Protein AF-A0A553GPF1-F1 (afdb_monomer)

Solvent-accessible surface area (backbone atoms only — not comparable to full-atom values): 16120 Å² total; per-residue (Å²): 136,83,88,91,75,89,92,89,85,86,8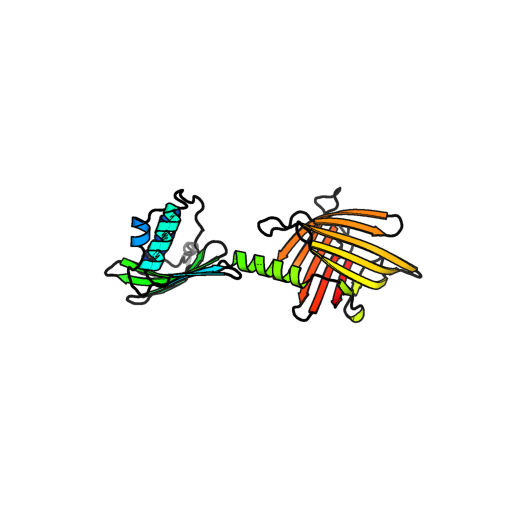2,77,75,74,80,80,68,82,75,69,51,74,64,55,48,52,47,51,49,40,56,54,47,32,54,50,22,56,33,57,52,36,62,73,63,25,56,66,32,40,49,92,37,79,76,22,39,41,36,43,41,46,71,100,48,73,49,78,29,60,22,33,69,58,41,52,50,51,52,52,51,48,33,68,77,51,64,70,58,54,87,80,77,72,56,71,44,80,73,46,80,48,76,58,97,53,38,32,44,37,39,29,33,42,58,76,24,40,37,38,38,33,35,37,53,59,90,93,43,66,19,38,39,30,40,38,37,39,40,45,57,50,41,55,50,51,51,53,52,49,51,56,62,66,55,47,45,67,28,40,50,39,62,92,72,34,50,67,48,46,100,81,34,79,42,69,76,44,41,38,41,32,33,41,83,51,99,54,38,36,32,42,39,37,40,40,34,32,33,40,90,97,45,77,50,57,40,40,38,38,38,38,43,34,42,48,101,84,69,45,55,40,68,23,45,34,46,36,38,38,95,93,50,77,50,69,39,46,26,45,44,47,79,54,97,80,22,45,35,37,39,31,23,41,81,93,41,73,90,44,64,43,33,40,38,38,39,40,67,42,96,88,61,37,39,36,40,37,35,39,38,50,46,64,99,89,52,76,67,30,42,38,35,43,28,26,33,111

Mean predicted aligned error: 8.75 Å

Nearest PDB structures (foldseek):
  8acs-assembly1_C  TM=6.013E-01  e=2.873E-02  Janthinobacterium svalbardensis
  8acs-assembly2_D  TM=6.370E-01  e=5.291E-02  Janthinobacterium svalbardensis
  8acs-assembly2_B  TM=6.182E-01  e=5.568E-02  Janthinobacterium svalbardensis
  1lke-assembly1_A  TM=5.176E-01  e=4.542E-02  Pieris brassicae
  2h1t-assembly1_B  TM=3.824E-01  e=6.408E-01  Pseudomonas aeruginosa

Radius of gyration: 28.52 Å; Cα contacts (8 Å, |Δi|>4): 593; chains: 1; bounding box: 73×74×71 Å

Secondary structure (DSSP, 8-state):
------------------PPPHHHHHHHHHHHHHHHHHHTT-HHHHHHTB---S--EEEEEETTEEEEE-SHHHHHHHHHHHHHHS-SPP--PPPEEEEEEEE-SSEEEEEEEETTEEEEEEEEEETTEEEEEEEEEE-HHHHHHHHHHHHHHHH-EEEEE-GGG-EEEBTTBSEEEEEEEEEEEETTEEEEEEEEEEEETTEEEEEEEEEEEEB-TTSPBPPEEEEEEETTEEEEEEEEEEEETTEEEEEEEETTEEEEEEEEEEEEEETTTEEEEEEEEPPSTTSPPEEEEEEEE-

Structure (mmCIF, N/CA/C/O backbone):
data_AF-A0A553GPF1-F1
#
_entry.id   AF-A0A553GPF1-F1
#
loop_
_atom_site.group_PDB
_atom_site.id
_atom_site.type_symbol
_atom_site.label_atom_id
_atom_site.label_alt_id
_atom_site.label_comp_id
_atom_site.label_asym_id
_atom_site.label_entity_id
_atom_site.label_seq_id
_atom_site.pdbx_PDB_ins_code
_atom_site.Cartn_x
_atom_site.Cartn_y
_atom_site.Cartn_z
_atom_site.occupancy
_atom_site.B_iso_or_equiv
_atom_site.auth_seq_id
_atom_site.auth_comp_id
_atom_site.auth_asym_id
_atom_site.auth_atom_id
_atom_site.pdbx_PDB_model_num
ATOM 1 N N . MET A 1 1 ? -45.607 -53.988 -10.646 1.00 39.41 1 MET A N 1
ATOM 2 C CA . MET A 1 1 ? -44.835 -52.812 -11.111 1.00 39.41 1 MET A CA 1
ATOM 3 C C . MET A 1 1 ? -44.941 -51.764 -10.006 1.00 39.41 1 MET A C 1
ATOM 5 O O . MET A 1 1 ? -45.982 -51.146 -9.895 1.00 39.41 1 MET A O 1
ATOM 9 N N . LYS A 1 2 ? -44.171 -51.818 -8.913 1.00 43.75 2 LYS A N 1
ATOM 10 C CA . LYS A 1 2 ? -42.777 -51.374 -8.706 1.00 43.75 2 LYS A CA 1
ATOM 11 C C . LYS A 1 2 ? -42.429 -50.025 -9.355 1.00 43.75 2 LYS A C 1
ATOM 13 O O . LYS A 1 2 ? -42.453 -49.918 -10.575 1.00 43.75 2 LYS A O 1
ATOM 18 N N . THR A 1 3 ? -42.015 -49.107 -8.470 1.00 46.12 3 THR A N 1
ATOM 19 C CA . THR A 1 3 ? -41.224 -47.875 -8.661 1.00 46.12 3 THR A CA 1
ATOM 20 C C . THR A 1 3 ? -41.882 -46.714 -9.407 1.00 46.12 3 THR A C 1
ATOM 22 O O . THR A 1 3 ? -41.983 -46.762 -10.620 1.00 46.12 3 THR A O 1
ATOM 25 N N . ILE A 1 4 ? -42.224 -45.643 -8.674 1.00 54.44 4 ILE A N 1
ATOM 26 C CA . ILE A 1 4 ? -41.625 -44.300 -8.821 1.00 54.44 4 ILE A CA 1
ATOM 27 C C . ILE A 1 4 ? -41.757 -43.605 -7.456 1.00 54.44 4 ILE A C 1
ATOM 29 O O . ILE A 1 4 ? -42.837 -43.239 -7.002 1.00 54.44 4 ILE A O 1
ATOM 33 N N . THR A 1 5 ? -40.614 -43.499 -6.792 1.00 53.53 5 THR A N 1
ATOM 34 C CA . THR A 1 5 ? -40.383 -42.896 -5.484 1.00 53.53 5 THR A CA 1
ATOM 35 C C . THR A 1 5 ? -39.335 -41.809 -5.713 1.00 53.53 5 THR A C 1
ATOM 37 O O . THR A 1 5 ? -38.284 -42.115 -6.262 1.00 53.53 5 THR A O 1
ATOM 40 N N . ILE A 1 6 ? -39.634 -40.582 -5.267 1.00 60.25 6 ILE A N 1
ATOM 41 C CA . ILE A 1 6 ? -38.690 -39.543 -4.804 1.00 60.25 6 ILE A CA 1
ATOM 42 C C . ILE A 1 6 ? -37.616 -39.078 -5.805 1.00 60.25 6 ILE A C 1
ATOM 44 O O . ILE A 1 6 ? -36.572 -39.705 -5.886 1.00 60.25 6 ILE A O 1
ATOM 48 N N . VAL A 1 7 ? -37.793 -37.888 -6.407 1.00 50.78 7 VAL A N 1
ATOM 49 C CA . VAL A 1 7 ? -36.698 -36.924 -6.693 1.00 50.78 7 VAL A CA 1
ATOM 50 C C . VAL A 1 7 ? -37.271 -35.491 -6.781 1.00 50.78 7 VAL A C 1
ATOM 52 O O . VAL A 1 7 ? -37.482 -34.963 -7.866 1.00 50.78 7 VAL A O 1
ATOM 55 N N . LEU A 1 8 ? -37.558 -34.838 -5.649 1.00 46.91 8 LEU A N 1
ATOM 56 C CA . LEU A 1 8 ? -37.769 -33.375 -5.607 1.00 46.91 8 LEU A CA 1
ATOM 57 C C . LEU A 1 8 ? -37.392 -32.806 -4.227 1.00 46.91 8 LEU A C 1
ATOM 59 O O . LEU A 1 8 ? -38.202 -32.190 -3.545 1.00 46.91 8 LEU A O 1
ATOM 63 N N . LEU A 1 9 ? -36.166 -33.093 -3.774 1.00 46.94 9 LEU A N 1
ATOM 64 C CA . LEU A 1 9 ? -35.663 -32.663 -2.460 1.00 46.94 9 LEU A CA 1
ATOM 65 C C . LEU A 1 9 ? -34.156 -32.316 -2.475 1.00 46.94 9 LEU A C 1
ATOM 67 O O . LEU A 1 9 ? -33.452 -32.573 -1.507 1.00 46.94 9 LEU A O 1
ATOM 71 N N . MET A 1 10 ? -33.637 -31.760 -3.581 1.00 52.22 10 MET A N 1
ATOM 72 C CA . MET A 1 10 ? -32.202 -31.431 -3.738 1.00 52.22 10 MET A CA 1
ATOM 73 C C . MET A 1 10 ? -31.919 -30.043 -4.349 1.00 52.22 10 MET A C 1
ATOM 75 O O . MET A 1 10 ? -30.965 -29.896 -5.102 1.00 52.22 10 MET A O 1
ATOM 79 N N . LEU A 1 11 ? -32.713 -29.006 -4.057 1.00 52.28 11 LEU A N 1
ATOM 80 C CA . LEU A 1 11 ? -32.375 -27.630 -4.481 1.00 52.28 11 LEU A CA 1
ATOM 81 C C . LEU A 1 11 ? -32.662 -26.567 -3.411 1.00 52.28 11 LEU A C 1
ATOM 83 O O . LEU A 1 11 ? -32.980 -25.425 -3.720 1.00 52.28 11 LEU A O 1
ATOM 87 N N . ILE A 1 12 ? -32.506 -26.924 -2.138 1.00 53.66 12 ILE A N 1
ATOM 88 C CA . ILE A 1 12 ? -32.277 -25.925 -1.094 1.00 53.66 12 ILE A CA 1
ATOM 89 C C . ILE A 1 12 ? -30.877 -26.210 -0.578 1.00 53.66 12 ILE A C 1
ATOM 91 O O . ILE A 1 12 ? -30.707 -26.918 0.406 1.00 53.66 12 ILE A O 1
ATOM 95 N N . SER A 1 13 ? -29.862 -25.725 -1.291 1.00 54.44 13 SER A N 1
ATOM 96 C CA . SER A 1 13 ? -28.564 -25.512 -0.659 1.00 54.44 13 SER A CA 1
ATOM 97 C C . SER A 1 13 ? -28.807 -24.448 0.408 1.00 54.44 13 SER A C 1
ATOM 99 O O . SER A 1 13 ? -29.074 -23.304 0.027 1.00 54.44 13 SER A O 1
ATOM 101 N N . PRO A 1 14 ? -28.765 -24.752 1.720 1.00 53.34 14 PRO A N 1
ATOM 102 C CA . PRO A 1 14 ? -28.616 -23.677 2.672 1.00 53.34 14 PRO A CA 1
ATOM 103 C C . PRO A 1 14 ? -27.256 -23.074 2.339 1.00 53.34 14 PRO A C 1
ATOM 105 O O . PRO A 1 14 ? -26.216 -23.698 2.546 1.00 53.34 14 PRO A O 1
ATOM 108 N N . ALA A 1 15 ? -27.244 -21.876 1.761 1.00 52.03 15 ALA A N 1
ATOM 109 C CA . ALA A 1 15 ? -26.105 -21.008 1.952 1.00 52.03 15 ALA A CA 1
ATOM 110 C C . ALA A 1 15 ? -26.010 -20.858 3.471 1.00 52.03 15 ALA A C 1
ATOM 112 O O . ALA A 1 15 ? -26.807 -20.142 4.076 1.00 52.03 15 ALA A O 1
ATOM 113 N N . ILE A 1 16 ? -25.130 -21.644 4.095 1.00 50.12 16 ILE A N 1
ATOM 114 C CA . ILE A 1 16 ? -24.805 -21.558 5.513 1.00 50.12 16 ILE A CA 1
ATOM 115 C C . ILE A 1 16 ? -24.073 -20.223 5.665 1.00 50.12 16 ILE A C 1
ATOM 117 O O . ILE A 1 16 ? -22.851 -20.160 5.749 1.00 50.12 16 ILE A O 1
ATOM 121 N N . MET A 1 17 ? -24.821 -19.123 5.613 1.00 55.16 17 MET A N 1
ATOM 122 C CA . MET A 1 17 ? -24.380 -17.876 6.199 1.00 55.16 17 MET A CA 1
ATOM 123 C C . MET A 1 17 ? -24.335 -18.168 7.689 1.00 55.16 17 MET A C 1
ATOM 125 O O . MET A 1 17 ? -25.376 -18.379 8.308 1.00 55.16 17 MET A O 1
ATOM 129 N N . ALA A 1 18 ? -23.124 -18.295 8.231 1.00 64.81 18 ALA A N 1
ATOM 130 C CA . ALA A 1 18 ? -22.914 -18.461 9.657 1.00 64.81 18 ALA A CA 1
ATOM 131 C C . ALA A 1 18 ? -23.681 -17.346 10.380 1.00 64.81 18 ALA A C 1
ATOM 133 O O . ALA A 1 18 ? -23.333 -16.169 10.283 1.00 64.81 18 ALA A O 1
ATOM 134 N N . GLN A 1 19 ? -24.787 -17.710 11.025 1.00 80.38 19 GLN A N 1
ATOM 135 C CA . GLN A 1 19 ? -25.607 -16.757 11.748 1.00 80.38 19 GLN A CA 1
ATOM 136 C C . GLN A 1 19 ? -24.850 -16.380 13.018 1.00 80.38 19 GLN A C 1
ATOM 138 O O . GLN A 1 19 ? -24.493 -17.257 13.805 1.00 80.38 19 GLN A O 1
ATOM 143 N N . LEU A 1 20 ? -24.582 -15.085 13.195 1.00 89.06 20 LEU A N 1
ATOM 144 C CA . LEU A 1 20 ? -23.921 -14.583 14.396 1.00 89.06 20 LEU A CA 1
ATOM 145 C C . LEU A 1 20 ? -24.720 -14.991 15.637 1.00 89.06 20 LEU A C 1
ATOM 147 O O . LEU A 1 20 ? -25.952 -14.897 15.666 1.00 89.06 20 LEU A O 1
ATOM 151 N N . SER A 1 21 ? -24.012 -15.398 16.684 1.00 94.25 21 SER A N 1
ATOM 152 C CA . SER A 1 21 ? -24.597 -15.535 18.013 1.00 94.25 21 SER A CA 1
ATOM 153 C C . SER A 1 21 ? -25.119 -14.185 18.517 1.00 94.25 21 SER A C 1
ATOM 155 O O . SER A 1 21 ? -24.757 -13.114 18.022 1.00 94.25 21 SER A O 1
ATOM 157 N N . LYS A 1 22 ? -25.965 -14.217 19.552 1.00 95.62 22 LYS A N 1
ATOM 158 C CA . LYS A 1 22 ? -26.520 -12.997 20.155 1.00 95.62 22 LYS A CA 1
ATOM 159 C C . LYS A 1 22 ? -25.428 -12.023 20.616 1.00 95.62 22 LYS A C 1
ATOM 161 O O . LYS A 1 22 ? -25.566 -10.822 20.399 1.00 95.62 22 LYS A O 1
ATOM 166 N N . ASP A 1 23 ? -24.368 -12.532 21.246 1.00 97.06 23 ASP A N 1
ATOM 167 C CA . ASP A 1 23 ? -23.264 -11.687 21.705 1.00 97.06 23 ASP A CA 1
ATOM 168 C C . ASP A 1 23 ? -22.446 -11.152 20.520 1.00 97.06 23 ASP A C 1
ATOM 170 O O . ASP A 1 23 ? -22.143 -9.966 20.502 1.00 97.06 23 ASP A O 1
ATOM 174 N N . GLU A 1 24 ? -22.160 -11.955 19.490 1.00 97.81 24 GLU A N 1
ATOM 175 C CA . GLU A 1 24 ? -21.456 -11.469 18.289 1.00 97.81 24 GLU A CA 1
ATOM 176 C C . GLU A 1 24 ? -22.241 -10.376 17.552 1.00 97.81 24 GLU A C 1
ATOM 178 O O . GLU A 1 24 ? -21.661 -9.369 17.144 1.00 97.81 24 GLU A O 1
ATOM 183 N N . ALA A 1 25 ? -23.563 -10.529 17.424 1.00 97.31 25 ALA A N 1
ATOM 184 C CA . ALA A 1 25 ? -24.428 -9.516 16.826 1.00 97.31 25 ALA A CA 1
ATOM 185 C C . ALA A 1 25 ? -24.438 -8.216 17.650 1.00 97.31 25 ALA A C 1
ATOM 187 O O . ALA A 1 25 ? -24.291 -7.132 17.082 1.00 97.31 25 ALA A O 1
ATOM 188 N N . ALA A 1 26 ? -24.543 -8.317 18.980 1.00 97.94 26 ALA A N 1
ATOM 189 C CA . ALA A 1 26 ? -24.490 -7.162 19.876 1.00 97.94 26 ALA A CA 1
ATOM 190 C C . ALA A 1 26 ? -23.121 -6.463 19.828 1.00 97.94 26 ALA A C 1
ATOM 192 O O . ALA A 1 26 ? -23.051 -5.240 19.734 1.00 97.94 26 ALA A O 1
ATOM 193 N N . ILE A 1 27 ? -22.027 -7.227 19.825 1.00 98.56 27 ILE A N 1
ATOM 194 C CA . ILE A 1 27 ? -20.669 -6.687 19.713 1.00 98.56 27 ILE A CA 1
ATOM 195 C C . ILE A 1 27 ? -20.480 -5.983 18.367 1.00 98.56 27 ILE A C 1
ATOM 197 O O . ILE A 1 27 ? -19.999 -4.849 18.341 1.00 98.56 27 ILE A O 1
ATOM 201 N N . LYS A 1 28 ? -20.887 -6.611 17.253 1.00 98.19 28 LYS A N 1
ATOM 202 C CA . LYS A 1 28 ? -20.840 -5.981 15.926 1.00 98.19 28 LYS A CA 1
ATOM 203 C C . LYS A 1 28 ? -21.604 -4.662 15.940 1.00 98.19 28 LYS A C 1
ATOM 205 O O . LYS A 1 28 ? -21.072 -3.658 15.485 1.00 98.19 28 LYS A O 1
ATOM 210 N N . GLN A 1 29 ? -22.811 -4.646 16.504 1.00 97.94 29 GLN A N 1
ATOM 211 C CA . GLN A 1 29 ? -23.618 -3.434 16.598 1.00 97.94 29 GLN A CA 1
ATOM 212 C C . GLN A 1 29 ? -22.905 -2.317 17.371 1.00 97.94 29 GLN A C 1
ATOM 214 O O . GLN A 1 29 ? -22.928 -1.178 16.910 1.00 97.94 29 GLN A O 1
ATOM 219 N N . VAL A 1 30 ? -22.249 -2.616 18.499 1.00 98.62 30 VAL A N 1
ATOM 220 C CA . VAL A 1 30 ? -21.499 -1.603 19.267 1.00 98.62 30 VAL A CA 1
ATOM 221 C C . VAL A 1 30 ? -20.342 -1.034 18.446 1.00 98.62 30 VAL A C 1
ATOM 223 O O . VAL A 1 30 ? -20.164 0.179 18.428 1.00 98.62 30 VAL A O 1
ATOM 226 N N . ILE A 1 31 ? -19.602 -1.879 17.721 1.00 98.50 31 ILE A N 1
ATOM 227 C CA . ILE A 1 31 ? -18.494 -1.446 16.851 1.00 98.50 31 ILE A CA 1
ATOM 228 C C . ILE A 1 31 ? -18.997 -0.534 15.723 1.00 98.50 31 ILE A C 1
ATOM 230 O O . ILE A 1 31 ? -18.397 0.502 15.453 1.00 98.50 31 ILE A O 1
ATOM 234 N N . GLU A 1 32 ? -20.101 -0.898 15.070 1.00 97.69 32 GLU A N 1
ATOM 235 C CA . GLU A 1 32 ? -20.687 -0.078 13.999 1.00 97.69 32 GLU A CA 1
ATOM 236 C C . GLU A 1 32 ? -21.239 1.245 14.538 1.00 97.69 32 GLU A C 1
ATOM 238 O O . GLU A 1 32 ? -21.031 2.298 13.936 1.00 97.69 32 GLU A O 1
ATOM 243 N N . SER A 1 33 ? -21.900 1.197 15.698 1.00 98.06 33 SER A N 1
ATOM 244 C CA . SER A 1 33 ? -22.462 2.379 16.352 1.00 98.06 33 SER A CA 1
ATOM 245 C C . SER A 1 33 ? -21.364 3.342 16.786 1.00 98.06 33 SER A C 1
ATOM 247 O O . SER A 1 33 ? -21.501 4.538 16.568 1.00 98.06 33 SER A O 1
ATOM 249 N N . GLU A 1 34 ? -20.257 2.835 17.335 1.00 98.19 34 GLU A N 1
ATOM 250 C CA . GLU A 1 34 ? -19.105 3.653 17.719 1.00 98.19 34 GLU A CA 1
ATOM 251 C C . GLU A 1 34 ? -18.599 4.470 16.531 1.00 98.19 34 GLU A C 1
ATOM 253 O O . GLU A 1 34 ? -18.538 5.697 16.605 1.00 98.19 34 GLU A O 1
ATOM 258 N N . THR A 1 35 ? -18.328 3.815 15.400 1.00 97.06 35 THR A N 1
ATOM 259 C CA . THR A 1 35 ? -17.865 4.526 14.206 1.00 97.06 35 THR A CA 1
ATOM 260 C C . THR A 1 35 ? -18.921 5.497 13.697 1.00 97.06 35 THR A C 1
ATOM 262 O O . THR A 1 35 ? -18.596 6.629 13.357 1.00 97.06 35 THR A O 1
ATOM 265 N N . MET A 1 36 ? -20.191 5.087 13.662 1.00 97.38 36 MET A N 1
ATOM 266 C CA . MET A 1 36 ? -21.275 5.944 13.192 1.00 97.38 36 MET A CA 1
ATOM 267 C C . MET A 1 36 ? -21.396 7.220 14.033 1.00 97.38 36 MET A C 1
ATOM 269 O O . MET A 1 36 ? -21.452 8.314 13.476 1.00 97.38 36 MET A O 1
ATOM 273 N N . TYR A 1 37 ? -21.387 7.101 15.361 1.00 98.38 37 TYR A N 1
ATOM 274 C CA . TYR A 1 37 ? -21.461 8.248 16.264 1.00 98.38 37 TYR A CA 1
ATOM 275 C C . TYR A 1 37 ? -20.221 9.139 16.162 1.00 98.38 37 TYR A C 1
ATOM 277 O O . TYR A 1 37 ? -20.350 10.363 16.205 1.00 98.38 37 TYR A O 1
ATOM 285 N N . PHE A 1 38 ? -19.039 8.554 15.932 1.00 97.69 38 PHE A N 1
ATOM 286 C CA . PHE A 1 38 ? -17.823 9.322 15.669 1.00 97.69 38 PHE A CA 1
ATOM 287 C C . PHE A 1 38 ? -17.921 10.159 14.385 1.00 97.69 38 PHE A C 1
ATOM 289 O O . PHE A 1 38 ? -17.581 11.346 14.382 1.00 97.69 38 PHE A O 1
ATOM 296 N N . MET A 1 39 ? -18.422 9.565 13.298 1.00 96.81 39 MET A N 1
ATOM 297 C CA . MET A 1 39 ? -18.622 10.260 12.019 1.00 96.81 39 MET A CA 1
ATOM 298 C C . MET A 1 39 ? -19.703 11.344 12.119 1.00 96.81 39 MET A C 1
ATOM 300 O O . MET A 1 39 ? -19.582 12.392 11.491 1.00 96.81 39 MET A O 1
ATOM 304 N N . GLN A 1 40 ? -20.722 11.132 12.954 1.00 97.88 40 GLN A N 1
ATOM 305 C CA . GLN A 1 40 ? -21.795 12.099 13.217 1.00 97.88 40 GLN A CA 1
ATOM 306 C C . GLN A 1 40 ? -21.404 13.223 14.183 1.00 97.88 40 GLN A C 1
ATOM 308 O O . GLN A 1 40 ? -22.206 14.130 14.391 1.00 97.88 40 GLN A O 1
ATOM 313 N N . ARG A 1 41 ? -20.202 13.175 14.774 1.00 98.00 41 ARG A N 1
ATOM 314 C CA . ARG A 1 41 ? -19.754 14.109 15.824 1.00 98.00 41 ARG A CA 1
ATOM 315 C C . ARG A 1 41 ? -20.659 14.104 17.066 1.00 98.00 41 ARG A C 1
ATOM 317 O O . ARG A 1 41 ? -20.738 15.090 17.794 1.00 98.00 41 ARG A O 1
ATOM 324 N N . ASP A 1 42 ? -21.327 12.980 17.334 1.00 98.31 42 ASP A N 1
ATOM 325 C CA . ASP A 1 42 ? -22.231 12.810 18.476 1.00 98.31 42 ASP A CA 1
ATOM 326 C C . ASP A 1 42 ? -21.447 12.257 19.671 1.00 98.31 42 ASP A C 1
ATOM 328 O O . ASP A 1 42 ? -21.352 11.043 19.870 1.00 98.31 42 ASP A O 1
ATOM 332 N N . PHE A 1 43 ? -20.828 13.158 20.443 1.00 98.56 43 PHE A N 1
ATOM 333 C CA . PHE A 1 43 ? -19.985 12.769 21.577 1.00 98.56 43 PHE A CA 1
ATOM 334 C C . PHE A 1 43 ? -20.759 11.957 22.617 1.00 98.56 43 PHE A C 1
ATOM 336 O O . PHE A 1 43 ? -20.210 10.995 23.147 1.00 98.56 43 PHE A O 1
ATOM 343 N N . ASP A 1 44 ? -22.022 12.296 22.880 1.00 98.56 44 ASP A N 1
ATOM 344 C CA . ASP A 1 44 ? -22.831 11.644 23.912 1.00 98.56 44 ASP A CA 1
ATOM 345 C C . ASP A 1 44 ? -23.175 10.201 23.552 1.00 98.56 44 ASP A C 1
ATOM 347 O O . ASP A 1 44 ? -23.047 9.297 24.386 1.00 98.56 44 ASP A O 1
ATOM 351 N N . LYS A 1 45 ? -23.534 9.945 22.292 1.00 98.50 45 LYS A N 1
ATOM 352 C CA . LYS A 1 45 ? -23.731 8.568 21.834 1.00 98.50 45 LYS A CA 1
ATOM 353 C C . LYS A 1 45 ? -22.411 7.830 21.659 1.00 98.50 45 LYS A C 1
ATOM 355 O O . LYS A 1 45 ? -22.333 6.663 22.043 1.00 98.50 45 LYS A O 1
ATOM 360 N N . TRP A 1 46 ? -21.371 8.488 21.150 1.00 98.69 46 TRP A N 1
ATOM 361 C CA . TRP A 1 46 ? -20.050 7.882 20.989 1.00 98.69 46 TRP A CA 1
ATOM 362 C C . TRP A 1 46 ? -19.482 7.431 22.336 1.00 98.69 46 TRP A C 1
ATOM 364 O O . TRP A 1 46 ? -19.125 6.268 22.489 1.00 98.69 46 TRP A O 1
ATOM 374 N N . GLN A 1 47 ? -19.496 8.282 23.366 1.00 98.50 47 GLN A N 1
ATOM 375 C CA . GLN A 1 47 ? -18.972 7.901 24.679 1.00 98.50 47 GLN A CA 1
ATOM 376 C C . GLN A 1 47 ? -19.725 6.722 25.301 1.00 98.50 47 GLN A C 1
ATOM 378 O O . GLN A 1 47 ? -19.148 5.971 26.084 1.00 98.50 47 GLN A O 1
ATOM 383 N N . SER A 1 48 ? -20.996 6.523 24.936 1.00 98.38 48 SER A N 1
ATOM 384 C CA . SER A 1 48 ? -21.800 5.407 25.432 1.00 98.38 48 SER A CA 1
ATOM 385 C C . SER A 1 48 ? -21.341 4.042 24.904 1.00 98.38 48 SER A C 1
ATOM 387 O O . SER A 1 48 ? -21.673 3.026 25.512 1.00 98.38 48 SER A O 1
ATOM 389 N N . THR A 1 49 ? -20.568 3.975 23.814 1.00 98.75 49 THR A N 1
ATOM 390 C CA . THR A 1 49 ? -20.033 2.704 23.286 1.00 98.75 49 THR A CA 1
ATOM 391 C C . THR A 1 49 ? -18.734 2.276 23.966 1.00 98.75 49 THR A C 1
ATOM 393 O O . THR A 1 49 ? -18.268 1.153 23.762 1.00 98.75 49 THR A O 1
ATOM 396 N N . TRP A 1 50 ? -18.148 3.152 24.780 1.00 98.69 50 TRP A N 1
ATOM 397 C CA . TRP A 1 50 ? -16.860 2.960 25.432 1.00 98.69 50 TRP A CA 1
ATOM 398 C C . TRP A 1 50 ? -17.009 2.654 26.917 1.00 98.69 50 TRP A C 1
ATOM 400 O O . TRP A 1 50 ? -17.951 3.086 27.578 1.00 98.69 50 TRP A O 1
ATOM 410 N N . MET A 1 51 ? -16.056 1.891 27.444 1.00 98.12 51 MET A N 1
ATOM 411 C CA . MET A 1 51 ? -15.878 1.721 28.880 1.00 98.12 51 MET A CA 1
ATOM 412 C C . MET A 1 51 ? -15.208 2.981 29.446 1.00 98.12 51 MET A C 1
ATOM 414 O O . MET A 1 51 ? -14.230 3.471 28.886 1.00 98.12 51 MET A O 1
ATOM 418 N N . HIS A 1 52 ? -15.705 3.513 30.563 1.00 97.25 52 HIS A N 1
ATOM 419 C CA . HIS A 1 52 ? -15.138 4.713 31.199 1.00 97.25 52 HIS A CA 1
ATOM 420 C C . HIS A 1 52 ? -14.164 4.289 32.296 1.00 97.25 52 HIS A C 1
ATOM 422 O O . HIS A 1 52 ? -14.499 4.258 33.477 1.00 97.25 52 HIS A O 1
ATOM 428 N N . SER A 1 53 ? -12.973 3.864 31.878 1.00 95.12 53 SER A N 1
ATOM 429 C CA . SER A 1 53 ? -11.971 3.238 32.743 1.00 95.12 53 SER A CA 1
ATOM 430 C C . SER A 1 53 ? -10.602 3.917 32.608 1.00 95.12 53 SER A C 1
ATOM 432 O O . SER A 1 53 ? -10.268 4.402 31.523 1.00 95.12 53 SER A O 1
ATOM 434 N N . PRO A 1 54 ? -9.759 3.904 33.659 1.00 95.31 54 PRO A N 1
ATOM 435 C CA . PRO A 1 54 ? -8.373 4.360 33.554 1.00 95.31 54 PRO A CA 1
ATOM 436 C C . PRO A 1 54 ? -7.499 3.447 32.678 1.00 95.31 54 PRO A C 1
ATOM 438 O O . PRO A 1 54 ? -6.372 3.813 32.373 1.00 95.31 54 PRO A O 1
ATOM 441 N N . ILE A 1 55 ? -7.993 2.267 32.285 1.00 93.56 55 ILE A N 1
ATOM 442 C CA . ILE A 1 55 ? -7.280 1.286 31.451 1.00 93.56 55 ILE A CA 1
ATOM 443 C C . ILE A 1 55 ? -7.964 1.109 30.090 1.00 93.56 55 ILE A C 1
ATOM 445 O O . ILE A 1 55 ? -8.430 0.026 29.741 1.00 93.56 55 ILE A O 1
ATOM 449 N N . ILE A 1 56 ? -8.054 2.197 29.330 1.00 97.44 56 ILE A N 1
ATOM 450 C CA . ILE A 1 56 ? -8.497 2.175 27.929 1.00 97.44 56 ILE A CA 1
ATOM 451 C C . ILE A 1 56 ? -7.272 2.149 27.025 1.00 97.44 56 ILE A C 1
ATOM 453 O O . ILE A 1 56 ? -6.231 2.673 27.390 1.00 97.44 56 ILE A O 1
ATOM 457 N N . TYR A 1 57 ? -7.373 1.561 25.838 1.00 98.19 57 TYR A N 1
ATOM 458 C CA . TYR A 1 57 ? -6.321 1.695 24.833 1.00 98.19 57 TYR A CA 1
ATOM 459 C C . TYR A 1 57 ? -6.923 2.017 23.474 1.00 98.19 57 TYR A C 1
ATOM 461 O O . TYR A 1 57 ? -7.597 1.188 22.872 1.00 98.19 57 TYR A O 1
ATOM 469 N N . TRP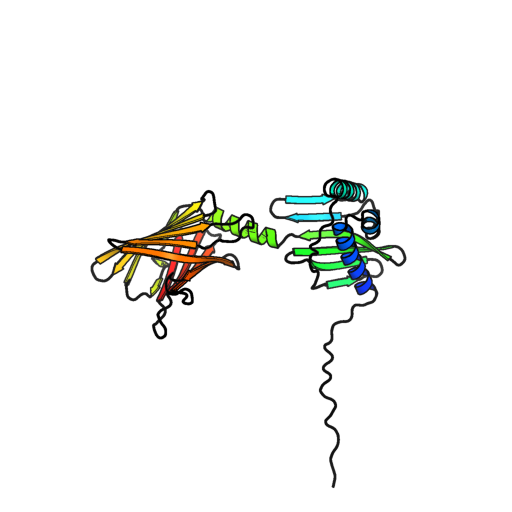 A 1 58 ? -6.673 3.213 22.966 1.00 98.44 58 TRP A N 1
ATOM 470 C CA . TRP A 1 58 ? -7.004 3.589 21.599 1.00 98.44 58 TRP A CA 1
ATOM 471 C C . TRP A 1 58 ? -5.713 3.876 20.855 1.00 98.44 58 TRP A C 1
ATOM 473 O O . TRP A 1 58 ? -4.877 4.627 21.352 1.00 98.44 58 TRP A O 1
ATOM 483 N N . ALA A 1 59 ? -5.557 3.289 19.673 1.00 97.94 59 ALA A N 1
ATOM 484 C CA . ALA A 1 59 ? -4.431 3.584 18.809 1.00 97.94 59 ALA A CA 1
ATOM 485 C C . ALA A 1 59 ? -4.810 3.569 17.330 1.00 97.94 59 ALA A C 1
ATOM 487 O O . ALA A 1 59 ? -5.546 2.696 16.855 1.00 97.94 59 ALA A O 1
ATOM 488 N N . VAL A 1 60 ? -4.225 4.501 16.586 1.00 96.75 60 VAL A N 1
ATOM 489 C CA . VAL A 1 60 ? -4.208 4.490 15.123 1.00 96.75 60 VAL A CA 1
ATOM 490 C C . VAL A 1 60 ? -2.757 4.454 14.678 1.00 96.75 60 VAL A C 1
ATOM 492 O O . VAL A 1 60 ? -1.945 5.288 15.081 1.00 96.75 60 VAL A O 1
ATOM 495 N N . VAL A 1 61 ? -2.435 3.465 13.853 1.00 95.00 61 VAL A N 1
ATOM 496 C CA . VAL A 1 61 ? -1.084 3.222 13.353 1.00 95.00 61 VAL A CA 1
ATOM 497 C C . VAL A 1 61 ? -1.055 3.521 11.861 1.00 95.00 61 VAL A C 1
ATOM 499 O O . VAL A 1 61 ? -1.770 2.879 11.083 1.00 95.00 61 VAL A O 1
ATOM 502 N N . ILE A 1 62 ? -0.207 4.472 11.475 1.00 91.19 62 ILE A N 1
ATOM 503 C CA . ILE A 1 62 ? 0.046 4.878 10.088 1.00 91.19 62 ILE A CA 1
ATOM 504 C C . ILE A 1 62 ? 1.558 4.805 9.802 1.00 91.19 62 ILE A C 1
ATOM 506 O O . ILE A 1 62 ? 2.353 4.566 10.716 1.00 91.19 62 ILE A O 1
ATOM 510 N N . PRO A 1 63 ? 2.019 4.956 8.551 1.00 82.69 63 PRO A N 1
ATOM 511 C CA . PRO A 1 63 ? 3.449 4.934 8.270 1.00 82.69 63 PRO A CA 1
ATOM 512 C C . PRO A 1 63 ? 4.185 6.062 8.999 1.00 82.69 63 PRO A C 1
ATOM 514 O O . PRO A 1 63 ? 3.818 7.228 8.890 1.00 82.69 63 PRO A O 1
ATOM 517 N N . ASN A 1 64 ? 5.259 5.714 9.713 1.00 77.75 64 ASN A N 1
ATOM 518 C CA . ASN A 1 64 ? 6.136 6.639 10.448 1.00 77.75 64 ASN A CA 1
ATOM 519 C C . ASN A 1 64 ? 5.474 7.441 11.587 1.00 77.75 64 ASN A C 1
ATOM 521 O O . ASN A 1 64 ? 6.136 8.298 12.171 1.00 77.75 64 ASN A O 1
ATOM 525 N N . GLN A 1 65 ? 4.207 7.185 11.923 1.00 85.75 65 GLN A N 1
ATOM 526 C CA . GLN A 1 65 ? 3.506 7.862 13.016 1.00 85.75 65 GLN A CA 1
ATOM 527 C C . GLN A 1 65 ? 2.540 6.902 13.718 1.00 85.75 65 GLN A C 1
ATOM 529 O O . GLN A 1 65 ? 1.999 5.971 13.122 1.00 85.75 65 GLN A O 1
ATOM 534 N N . TYR A 1 66 ? 2.294 7.152 14.996 1.00 91.94 66 TYR A N 1
ATOM 535 C CA . TYR A 1 66 ? 1.220 6.509 15.737 1.00 91.94 66 TYR A CA 1
ATOM 536 C C . TYR A 1 66 ? 0.575 7.542 16.654 1.00 91.94 66 TYR A C 1
ATOM 538 O O . TYR A 1 66 ? 1.245 8.443 17.158 1.00 91.94 66 TYR A O 1
ATOM 546 N N . MET A 1 67 ? -0.734 7.423 16.830 1.00 94.94 67 MET A N 1
ATOM 547 C CA . MET A 1 67 ? -1.493 8.193 17.809 1.00 94.94 67 MET A CA 1
ATOM 548 C C . MET A 1 67 ? -2.016 7.210 18.839 1.00 94.94 67 MET A C 1
ATOM 550 O O . MET A 1 67 ? -2.574 6.182 18.451 1.00 94.94 67 MET A O 1
ATOM 554 N N . GLU A 1 68 ? -1.838 7.508 20.123 1.00 97.56 68 GLU A N 1
ATOM 555 C CA . GLU A 1 68 ? -2.302 6.643 21.202 1.00 97.56 68 GLU A CA 1
ATOM 556 C C . GLU A 1 68 ? -2.915 7.423 22.365 1.00 97.56 68 GLU A C 1
ATOM 558 O O . GLU A 1 68 ? -2.480 8.523 22.702 1.00 97.56 68 GLU A O 1
ATOM 563 N N . HIS A 1 69 ? -3.917 6.809 22.992 1.00 98.12 69 HIS A N 1
ATOM 564 C CA . HIS A 1 69 ? -4.529 7.268 24.233 1.00 98.12 69 HIS A CA 1
ATOM 565 C C . HIS A 1 69 ? -4.774 6.064 25.140 1.00 98.12 69 HIS A C 1
ATOM 567 O O . HIS A 1 69 ? -5.422 5.095 24.740 1.00 98.12 69 HIS A O 1
ATOM 573 N N . THR A 1 70 ? -4.256 6.128 26.366 1.00 97.56 70 THR A N 1
ATOM 574 C CA . THR A 1 70 ? -4.208 4.992 27.302 1.00 97.56 70 THR A CA 1
ATOM 575 C C . THR A 1 70 ? -5.160 5.129 28.499 1.00 97.56 70 THR A C 1
ATOM 577 O O . THR A 1 70 ? -5.104 4.338 29.437 1.00 97.56 70 THR A O 1
ATOM 580 N N . SER A 1 71 ? -6.050 6.126 28.483 1.00 98.12 71 SER A N 1
ATOM 581 C CA . SER A 1 71 ? -7.096 6.311 29.495 1.00 98.12 71 SER A CA 1
ATOM 582 C C . SER A 1 71 ? -8.354 6.930 28.886 1.00 98.12 71 SER A C 1
ATOM 584 O O . SER A 1 71 ? -8.293 7.577 27.833 1.00 98.12 71 SER A O 1
ATOM 586 N N . TRP A 1 72 ? -9.497 6.752 29.556 1.00 98.31 72 TRP A N 1
ATOM 587 C CA . TRP A 1 72 ? -10.754 7.383 29.152 1.00 98.31 72 TRP A CA 1
ATOM 588 C C . TRP A 1 72 ? -10.660 8.913 29.133 1.00 98.31 72 TRP A C 1
ATOM 590 O O . TRP A 1 72 ? -11.145 9.555 28.202 1.00 98.31 72 TRP A O 1
ATOM 600 N N . GLU A 1 73 ? -10.004 9.516 30.121 1.00 98.38 73 GLU A N 1
ATOM 601 C CA . GLU A 1 73 ? -9.843 10.969 30.226 1.00 98.38 73 GLU A CA 1
ATOM 602 C C . GLU A 1 73 ? -9.050 11.519 29.038 1.00 98.38 73 GLU A C 1
ATOM 604 O O . GLU A 1 73 ? -9.471 12.491 28.414 1.00 98.38 73 GLU A O 1
ATOM 609 N N . SER A 1 74 ? -7.937 10.866 28.683 1.00 98.06 74 SER A N 1
ATOM 610 C CA . SER A 1 74 ? -7.101 11.269 27.546 1.00 98.06 74 SER A CA 1
ATOM 611 C C . SER A 1 74 ? -7.844 11.121 26.216 1.00 98.06 74 SER A C 1
ATOM 613 O O . SER A 1 74 ? -7.883 12.059 25.417 1.00 98.06 74 SER A O 1
ATOM 615 N N . LEU A 1 75 ? -8.485 9.967 26.002 1.00 98.50 75 LEU A N 1
ATOM 616 C CA . LEU A 1 75 ? -9.225 9.681 24.776 1.00 98.50 75 LEU A CA 1
ATOM 617 C C . LEU A 1 75 ? -10.427 10.625 24.612 1.00 98.50 75 LEU A C 1
ATOM 619 O O . LEU A 1 75 ? -10.610 11.223 23.555 1.00 98.50 75 LEU A O 1
ATOM 623 N N . SER A 1 76 ? -11.237 10.793 25.658 1.00 98.50 76 SER A N 1
ATOM 624 C CA . SER A 1 76 ? -12.426 11.649 25.608 1.00 98.50 76 SER A CA 1
ATOM 625 C C . SER A 1 76 ? -12.081 13.125 25.410 1.00 98.50 76 SER A C 1
ATOM 627 O O . SER A 1 76 ? -12.803 13.818 24.694 1.00 98.50 76 SER A O 1
ATOM 629 N N . ALA A 1 77 ? -10.979 13.611 25.993 1.00 98.50 77 ALA A N 1
ATOM 630 C CA . ALA A 1 77 ? -10.492 14.967 25.756 1.00 98.50 77 ALA A CA 1
ATOM 631 C C . ALA A 1 77 ? -10.086 15.175 24.289 1.00 98.50 77 ALA A C 1
ATOM 633 O O . ALA A 1 77 ? -10.504 16.163 23.685 1.00 98.50 77 ALA A O 1
ATOM 634 N N . MET A 1 78 ? -9.343 14.227 23.703 1.00 98.00 78 MET A N 1
ATOM 635 C CA . MET A 1 78 ? -8.972 14.278 22.286 1.00 98.00 78 MET A CA 1
ATOM 636 C C . MET A 1 78 ? -10.208 14.290 21.383 1.00 98.00 78 MET A C 1
ATOM 638 O O . MET A 1 78 ? -10.322 15.163 20.527 1.00 98.00 78 MET A O 1
ATOM 642 N N . VAL A 1 79 ? -11.169 13.388 21.606 1.00 98.31 79 VAL A N 1
ATOM 643 C CA . VAL A 1 79 ? -12.366 13.297 20.753 1.00 98.31 79 VAL A CA 1
ATOM 644 C C . VAL A 1 79 ? -13.240 14.548 20.865 1.00 98.31 79 VAL A C 1
ATOM 646 O O . VAL A 1 79 ? -13.764 15.021 19.859 1.00 98.31 79 VAL A O 1
ATOM 649 N N . LYS A 1 80 ? -13.366 15.140 22.061 1.00 98.56 80 LYS A N 1
ATOM 650 C CA . LYS A 1 80 ? -14.063 16.425 22.234 1.00 98.56 80 LYS A CA 1
ATOM 651 C C . LYS A 1 80 ? -13.397 17.548 21.446 1.00 98.56 80 LYS A C 1
ATOM 653 O O . LYS A 1 80 ? -14.098 18.325 20.802 1.00 98.56 80 LYS A O 1
ATOM 658 N N . GLU A 1 81 ? -12.070 17.646 21.507 1.00 98.44 81 GLU A N 1
ATOM 659 C CA . GLU A 1 81 ? -11.337 18.679 20.772 1.00 98.44 81 GLU A CA 1
ATOM 660 C C . GLU A 1 81 ? -11.422 18.461 19.257 1.00 98.44 81 GLU A C 1
ATOM 662 O O . GLU A 1 81 ? -11.630 19.421 18.516 1.00 98.44 81 GLU A O 1
ATOM 667 N N . GLU A 1 82 ? -11.364 17.208 18.802 1.00 97.56 82 GLU A N 1
ATOM 668 C CA . GLU A 1 82 ? -11.569 16.838 17.399 1.00 97.56 82 GLU A CA 1
ATOM 669 C C . GLU A 1 82 ? -12.969 17.238 16.917 1.00 97.56 82 GLU A C 1
ATOM 671 O O . GLU A 1 82 ? -13.103 17.885 15.882 1.00 97.56 82 GLU A O 1
ATOM 676 N N . PHE A 1 83 ? -14.026 16.937 17.678 1.00 98.19 83 PHE A N 1
ATOM 677 C CA . PHE A 1 83 ? -15.395 17.301 17.288 1.00 98.19 83 PHE A CA 1
ATOM 678 C C . PHE A 1 83 ? -15.626 18.812 17.327 1.00 98.19 83 PHE A C 1
ATOM 680 O O . PHE A 1 83 ? -16.382 19.341 16.517 1.00 98.19 83 PHE A O 1
ATOM 687 N N . LYS A 1 84 ? -14.963 19.522 18.241 1.00 98.00 84 LYS A N 1
ATOM 688 C CA . LYS A 1 84 ? -15.007 20.985 18.311 1.00 98.00 84 LYS A CA 1
ATOM 689 C C . LYS A 1 84 ? -14.277 21.634 17.133 1.00 98.00 84 LYS A C 1
ATOM 691 O O . LYS A 1 84 ? -14.778 22.611 16.582 1.00 98.00 84 LYS A O 1
ATOM 696 N N . SER A 1 85 ? -13.115 21.102 16.759 1.00 97.94 85 SER A N 1
ATOM 697 C CA . SER A 1 85 ? -12.299 21.605 15.648 1.00 97.94 85 SER A CA 1
ATOM 698 C C . SER A 1 85 ? -12.895 21.248 14.285 1.00 97.94 85 SER A C 1
ATOM 700 O O . SER A 1 85 ? -12.815 22.043 13.351 1.00 97.94 85 SER A O 1
ATOM 702 N N . ASN A 1 86 ? -13.548 20.087 14.187 1.00 97.06 86 ASN A N 1
ATOM 703 C CA . ASN A 1 86 ? -14.133 19.539 12.965 1.00 97.06 86 ASN A CA 1
ATOM 704 C C . ASN A 1 86 ? -15.622 19.179 13.173 1.00 97.06 86 ASN A C 1
ATOM 706 O O . ASN A 1 86 ? -15.982 17.997 13.146 1.00 97.06 86 ASN A O 1
ATOM 710 N N . PRO A 1 87 ? -16.513 20.178 13.354 1.00 96.69 87 PRO A N 1
ATOM 711 C CA . PRO A 1 87 ? -17.902 19.959 13.777 1.00 96.69 87 PRO A CA 1
ATOM 712 C C . PRO A 1 87 ? -18.818 19.387 12.691 1.00 96.69 87 PRO A C 1
ATOM 714 O O . PRO A 1 87 ? -19.926 18.949 12.988 1.00 96.69 87 PRO A O 1
ATOM 717 N N . GLN A 1 88 ? -18.392 19.412 11.427 1.00 97.31 88 GLN A N 1
ATOM 718 C CA . GLN A 1 88 ? -19.183 18.867 10.328 1.00 97.31 88 GLN A CA 1
ATOM 719 C C . GLN A 1 88 ? -19.138 17.338 10.351 1.00 97.31 88 GLN A C 1
ATOM 721 O O . GLN A 1 88 ? -18.075 16.739 10.537 1.00 97.31 88 GLN A O 1
ATOM 726 N N . ALA A 1 89 ? -20.298 16.715 10.144 1.00 96.06 89 ALA A N 1
ATOM 727 C CA . ALA A 1 89 ? -20.398 15.268 10.040 1.00 96.06 89 ALA A CA 1
ATOM 728 C C . ALA A 1 89 ? -19.634 14.757 8.810 1.00 96.06 89 ALA A C 1
ATOM 730 O O . ALA A 1 89 ? -19.680 15.356 7.734 1.00 96.06 89 ALA A O 1
ATOM 731 N N . ILE A 1 90 ? -18.965 13.618 8.967 1.00 94.94 90 ILE A N 1
ATOM 732 C CA . ILE A 1 90 ? -18.311 12.909 7.869 1.00 94.94 90 ILE A CA 1
ATOM 733 C C . ILE A 1 90 ? -19.371 12.056 7.163 1.00 94.94 90 ILE A C 1
ATOM 735 O O . ILE A 1 90 ? -20.046 11.241 7.792 1.00 94.94 90 ILE A O 1
ATOM 739 N N . THR A 1 91 ? -19.540 12.253 5.855 1.00 91.44 91 THR A N 1
ATOM 740 C CA . THR A 1 91 ? -20.568 11.556 5.058 1.00 91.44 91 THR A CA 1
ATOM 741 C C . THR A 1 91 ? -20.107 10.210 4.507 1.00 91.44 91 THR A C 1
ATOM 743 O O . THR A 1 91 ? -20.937 9.396 4.110 1.00 91.44 91 THR A O 1
ATOM 746 N N . GLU A 1 92 ? -18.798 9.968 4.479 1.00 89.62 92 GLU A N 1
ATOM 747 C CA . GLU A 1 92 ? -18.204 8.720 4.006 1.00 89.62 92 GLU A CA 1
ATOM 748 C C . GLU A 1 92 ? -17.975 7.763 5.178 1.00 89.62 92 GLU A C 1
ATOM 750 O O . GLU A 1 92 ? -17.163 8.016 6.068 1.00 89.62 92 GLU A O 1
ATOM 755 N N . TYR A 1 93 ? -18.704 6.647 5.175 1.00 88.25 93 TYR A N 1
ATOM 756 C CA . TYR A 1 93 ? -18.585 5.613 6.196 1.00 88.25 93 TYR A CA 1
ATOM 757 C C . TYR A 1 93 ? -17.697 4.484 5.674 1.00 88.25 93 TYR A C 1
ATOM 759 O O . TYR A 1 93 ? -17.984 3.941 4.605 1.00 88.25 93 TYR A O 1
ATOM 767 N N . PRO A 1 94 ? -16.648 4.082 6.411 1.00 88.25 94 PRO A N 1
ATOM 768 C CA . PRO A 1 94 ? -15.848 2.945 6.001 1.00 88.25 94 PRO A CA 1
ATOM 769 C C . PRO A 1 94 ? -16.682 1.667 6.113 1.00 88.25 94 PRO A C 1
ATOM 771 O O . PRO A 1 94 ? -17.232 1.358 7.177 1.00 88.25 94 PRO A O 1
ATOM 774 N N . GLU A 1 95 ? -16.757 0.909 5.020 1.00 92.69 95 GLU A N 1
ATOM 775 C CA . GLU A 1 95 ? -17.389 -0.408 5.023 1.00 92.69 95 GLU A CA 1
ATOM 776 C C . GLU A 1 95 ? -16.619 -1.356 5.945 1.00 92.69 95 GLU A C 1
ATOM 778 O O . GLU A 1 95 ? -15.395 -1.487 5.841 1.00 92.69 95 GLU A O 1
ATOM 783 N N . LYS A 1 96 ? -17.332 -2.040 6.846 1.00 95.62 96 LYS A N 1
ATOM 784 C CA . LYS A 1 96 ? -16.743 -3.057 7.720 1.00 95.62 96 LYS A CA 1
ATOM 785 C C . LYS A 1 96 ? -17.193 -4.455 7.336 1.00 95.62 96 LYS A C 1
ATOM 787 O O . LYS A 1 96 ? -18.376 -4.712 7.122 1.00 95.62 96 LYS A O 1
ATOM 792 N N . GLY A 1 97 ? -16.244 -5.383 7.308 1.00 95.44 97 GLY A N 1
ATOM 793 C CA . GLY A 1 97 ? -16.485 -6.761 6.892 1.00 95.44 97 GLY A CA 1
ATOM 794 C C . GLY A 1 97 ? -15.468 -7.743 7.460 1.00 95.44 97 GLY A C 1
ATOM 795 O O . GLY A 1 97 ? -14.566 -7.367 8.207 1.00 95.44 97 GLY A O 1
ATOM 796 N N . ASP A 1 98 ? -15.615 -9.018 7.100 1.00 96.31 98 ASP A N 1
ATOM 797 C CA . ASP A 1 98 ? -14.713 -10.107 7.505 1.00 96.31 98 ASP A CA 1
ATOM 798 C C . ASP A 1 98 ? -14.471 -10.187 9.023 1.00 96.31 98 ASP A C 1
ATOM 800 O O . ASP A 1 98 ? -13.348 -10.415 9.483 1.00 96.31 98 ASP A O 1
ATOM 804 N N . TYR A 1 99 ? -15.533 -9.990 9.807 1.00 97.69 99 TYR A N 1
ATOM 805 C CA . TYR A 1 99 ? -15.470 -10.070 11.261 1.00 97.69 99 TYR A CA 1
ATOM 806 C C . TYR A 1 99 ? -15.062 -11.469 11.732 1.00 97.69 99 TYR A C 1
ATOM 808 O O . TYR A 1 99 ? -15.604 -12.481 11.287 1.00 97.69 99 TYR A O 1
ATOM 816 N N . ARG A 1 100 ? -14.140 -11.518 12.693 1.00 98.12 100 ARG A N 1
ATOM 817 C CA . ARG A 1 100 ? -13.752 -12.731 13.420 1.00 98.12 100 ARG A CA 1
ATOM 818 C C . ARG A 1 100 ? -13.834 -12.445 14.905 1.00 98.12 100 ARG A C 1
ATOM 820 O O . ARG A 1 100 ? -13.157 -11.534 15.389 1.00 98.12 100 ARG A O 1
ATOM 827 N N . PHE A 1 101 ? -14.646 -13.226 15.601 1.00 98.31 101 PHE A N 1
ATOM 828 C CA . PHE A 1 101 ? -14.931 -13.042 17.014 1.00 98.31 101 PHE A CA 1
ATOM 829 C C . PHE A 1 101 ? -14.283 -14.148 17.844 1.00 98.31 101 PHE A C 1
ATOM 831 O O . PHE A 1 101 ? -14.315 -15.324 17.488 1.00 98.31 101 PHE A O 1
ATOM 838 N N . HIS A 1 102 ? -13.728 -13.765 18.986 1.00 98.12 102 HIS A N 1
ATOM 839 C CA . HIS A 1 102 ? -13.399 -14.665 20.079 1.00 98.12 102 HIS A CA 1
ATOM 840 C C . HIS A 1 102 ? -14.111 -14.149 21.330 1.00 98.12 102 HIS A C 1
ATOM 842 O O . HIS A 1 102 ? -13.657 -13.185 21.948 1.00 98.12 102 HIS A O 1
ATOM 848 N N . VAL A 1 103 ? -15.263 -14.744 21.651 1.00 98.19 103 VAL A N 1
ATOM 849 C CA . VAL A 1 103 ? -16.159 -14.285 22.724 1.00 98.19 103 VAL A CA 1
ATOM 850 C C . VAL A 1 103 ? -16.020 -15.195 23.943 1.00 98.19 103 VAL A C 1
ATOM 852 O O . VAL A 1 103 ? -16.301 -16.390 23.878 1.00 98.19 103 VAL A O 1
ATOM 855 N N . GLY A 1 104 ? -15.584 -14.619 25.060 1.00 96.81 104 GLY A N 1
ATOM 856 C CA . GLY A 1 104 ? -15.627 -15.229 26.385 1.00 96.81 104 GLY A CA 1
ATOM 857 C C . GLY A 1 104 ? -16.865 -14.790 27.172 1.00 96.81 104 GLY A C 1
ATOM 858 O O . GLY A 1 104 ? -17.752 -14.114 26.660 1.00 96.81 104 GLY A O 1
ATOM 859 N N . LYS A 1 105 ? -16.921 -15.138 28.463 1.00 96.19 105 LYS A N 1
ATOM 860 C CA . LYS A 1 105 ? -18.080 -14.819 29.321 1.00 96.19 105 LYS A CA 1
ATOM 861 C C . LYS A 1 105 ? -18.339 -13.309 29.444 1.00 96.19 105 LYS A C 1
ATOM 863 O O . LYS A 1 105 ? -19.478 -12.872 29.313 1.00 96.19 105 LYS A O 1
ATOM 868 N N . ASN A 1 106 ? -17.279 -12.539 29.707 1.00 97.81 106 ASN A N 1
ATOM 869 C CA . ASN A 1 106 ? -17.339 -11.097 29.984 1.00 97.81 106 ASN A CA 1
ATOM 870 C C . ASN A 1 106 ? -16.375 -10.277 29.111 1.00 97.81 106 ASN A C 1
ATOM 872 O O . ASN A 1 106 ? -16.209 -9.083 29.343 1.00 97.81 106 ASN A O 1
ATOM 876 N N . SER A 1 107 ? -15.706 -10.908 28.149 1.00 98.31 107 SER A N 1
ATOM 877 C CA . SER A 1 107 ? -14.740 -10.256 27.269 1.00 98.31 107 SER A CA 1
ATOM 878 C C . SER A 1 107 ? -14.883 -10.774 25.848 1.00 98.31 107 SER A C 1
ATOM 880 O O . SER A 1 107 ? -15.337 -11.899 25.635 1.00 98.31 107 SER A O 1
ATOM 882 N N . ALA A 1 108 ? -14.487 -9.963 24.875 1.00 98.62 108 ALA A N 1
ATOM 883 C CA . ALA A 1 108 ? -14.362 -10.412 23.500 1.00 98.62 108 ALA A CA 1
ATOM 884 C C . ALA A 1 108 ? -13.174 -9.746 22.809 1.00 98.62 108 ALA A C 1
ATOM 886 O O . ALA A 1 108 ? -12.886 -8.574 23.053 1.00 98.62 108 ALA A O 1
ATOM 887 N N . LEU A 1 109 ? -12.516 -10.491 21.924 1.00 98.69 109 LEU A N 1
ATOM 888 C CA . LEU A 1 109 ? -11.561 -9.972 20.949 1.00 98.69 109 LEU A CA 1
ATOM 889 C C . LEU A 1 109 ? -12.197 -10.066 19.565 1.00 98.69 109 LEU A C 1
ATOM 891 O O . LEU A 1 109 ? -12.690 -11.125 19.174 1.00 98.69 109 LEU A O 1
ATOM 895 N N . VAL A 1 110 ? -12.175 -8.964 18.822 1.00 98.69 110 VAL A N 1
ATOM 896 C CA . VAL A 1 110 ? -12.741 -8.890 17.475 1.00 98.69 110 VAL A CA 1
ATOM 897 C C . VAL A 1 110 ? -11.713 -8.321 16.519 1.00 98.69 110 VAL A C 1
ATOM 899 O O . VAL A 1 110 ? -11.082 -7.307 16.810 1.00 98.69 110 VAL A O 1
ATOM 902 N N . THR A 1 111 ? -11.577 -8.956 15.359 1.00 98.56 111 THR A N 1
ATOM 903 C CA . THR A 1 111 ? -10.805 -8.427 14.226 1.00 98.56 111 THR A CA 1
ATOM 904 C C . THR A 1 111 ? -11.706 -8.315 13.004 1.00 98.56 111 THR A C 1
ATOM 906 O O . THR A 1 111 ? -12.597 -9.146 12.832 1.00 98.56 111 THR A O 1
ATOM 909 N N . PHE A 1 112 ? -11.512 -7.285 12.185 1.00 97.88 112 PHE A N 1
ATOM 910 C CA . PHE A 1 112 ? -12.309 -7.033 10.979 1.00 97.88 112 PHE A CA 1
ATOM 911 C C . PHE A 1 112 ? -11.536 -6.168 9.973 1.00 97.88 112 PHE A C 1
ATOM 913 O O . PHE A 1 112 ? -10.507 -5.564 10.300 1.00 97.88 112 PHE A O 1
ATOM 920 N N . LYS A 1 113 ? -12.031 -6.117 8.734 1.00 96.56 113 LYS A N 1
ATOM 921 C CA . LYS A 1 113 ? -11.615 -5.131 7.728 1.00 96.56 113 LYS A CA 1
ATOM 922 C C . LYS A 1 113 ? -12.443 -3.864 7.867 1.00 96.56 113 LYS A C 1
ATOM 924 O O . LYS A 1 113 ? -13.645 -3.958 8.097 1.00 96.56 113 LYS A O 1
ATOM 929 N N . GLU A 1 114 ? -11.803 -2.717 7.694 1.00 93.31 114 GLU A N 1
ATOM 930 C CA . GLU A 1 114 ? -12.434 -1.395 7.687 1.00 93.31 114 GLU A CA 1
ATOM 931 C C . GLU A 1 114 ? -11.961 -0.665 6.424 1.00 93.31 114 GLU A C 1
ATOM 933 O O . GLU A 1 114 ? -10.874 -0.093 6.395 1.00 93.31 114 GLU A O 1
ATOM 938 N N . GLY A 1 115 ? -12.707 -0.804 5.327 1.00 90.31 115 GLY A N 1
ATOM 939 C CA . GLY A 1 115 ? -12.195 -0.532 3.983 1.00 90.31 115 GLY A CA 1
ATOM 940 C C . GLY A 1 115 ? -10.950 -1.376 3.674 1.00 90.31 115 GLY A C 1
ATOM 941 O O . GLY A 1 115 ? -10.948 -2.597 3.852 1.00 90.31 115 GLY A O 1
ATOM 942 N N . ASP A 1 116 ? -9.869 -0.716 3.251 1.00 87.44 116 ASP A N 1
ATOM 943 C CA . ASP A 1 116 ? -8.557 -1.342 3.018 1.00 87.44 116 ASP A CA 1
ATOM 944 C C . ASP A 1 116 ? -7.716 -1.530 4.296 1.00 87.44 116 ASP A C 1
ATOM 946 O O . ASP A 1 116 ? -6.637 -2.136 4.252 1.00 87.44 116 ASP A O 1
ATOM 950 N N . ASP A 1 117 ? -8.198 -1.031 5.433 1.00 93.56 117 ASP A N 1
ATOM 951 C CA . ASP A 1 117 ? -7.511 -1.056 6.719 1.00 93.56 117 ASP A CA 1
ATOM 952 C C . ASP A 1 117 ? -7.910 -2.281 7.553 1.00 93.56 117 ASP A C 1
ATOM 954 O O . ASP A 1 117 ? -8.759 -3.097 7.177 1.00 93.56 117 ASP A O 1
ATOM 958 N N . SER A 1 118 ? -7.271 -2.452 8.711 1.00 95.75 118 SER A N 1
ATOM 959 C CA . SER A 1 118 ? -7.698 -3.461 9.687 1.00 95.75 118 SER A CA 1
ATOM 960 C C . SER A 1 118 ? -8.015 -2.854 11.036 1.00 95.75 118 SER A C 1
ATOM 962 O O . SER A 1 118 ? -7.205 -2.097 11.574 1.00 95.75 118 SER A O 1
ATOM 964 N N . GLY A 1 119 ? -9.144 -3.277 11.596 1.00 97.44 119 GLY A N 1
ATOM 965 C CA . GLY A 1 119 ? -9.572 -2.953 12.945 1.00 97.44 119 GLY A CA 1
ATOM 966 C C . GLY A 1 119 ? -9.424 -4.144 13.889 1.00 97.44 119 GLY A C 1
ATOM 967 O O . GLY A 1 119 ? -9.773 -5.277 13.549 1.00 97.44 119 GLY A O 1
ATOM 968 N N . THR A 1 120 ? -8.951 -3.860 15.099 1.00 98.44 120 THR A N 1
ATOM 969 C CA . THR A 1 120 ? -9.017 -4.754 16.258 1.00 98.44 120 THR A CA 1
ATOM 970 C C . THR A 1 120 ? -9.785 -4.049 17.369 1.00 98.44 120 THR A C 1
ATOM 972 O O . THR A 1 120 ? -9.612 -2.843 17.586 1.00 98.44 120 THR A O 1
ATOM 975 N N . ARG A 1 121 ? -10.652 -4.785 18.068 1.00 98.38 121 ARG A N 1
ATOM 976 C CA . ARG A 1 121 ? -11.371 -4.306 19.252 1.00 98.38 121 ARG A CA 1
ATOM 977 C C . ARG A 1 121 ? -11.278 -5.329 20.373 1.00 98.38 121 ARG A C 1
ATOM 979 O O . ARG A 1 121 ? -11.458 -6.522 20.129 1.00 98.38 121 ARG A O 1
ATOM 986 N N . MET A 1 122 ? -11.045 -4.852 21.592 1.00 98.56 122 MET A N 1
ATOM 987 C CA . MET A 1 122 ? -11.320 -5.619 22.805 1.00 98.56 122 MET A CA 1
ATOM 988 C C . MET A 1 122 ? -12.552 -5.030 23.473 1.00 98.56 122 MET A C 1
ATOM 990 O O . MET A 1 122 ? -12.671 -3.810 23.615 1.00 98.56 122 MET A O 1
ATOM 994 N N . MET A 1 123 ? -13.457 -5.908 23.878 1.00 98.44 123 MET A N 1
ATOM 995 C CA . MET A 1 123 ? -14.728 -5.556 24.492 1.00 98.44 123 MET A CA 1
ATOM 996 C C . MET A 1 123 ? -14.798 -6.144 25.894 1.00 98.44 123 MET A C 1
ATOM 998 O O . MET A 1 123 ? -14.321 -7.260 26.113 1.00 98.44 123 MET A O 1
ATOM 1002 N N . ILE A 1 124 ? -15.453 -5.437 26.809 1.00 98.25 124 ILE A N 1
ATOM 1003 C CA . ILE A 1 124 ? -15.828 -5.937 28.134 1.00 98.25 124 ILE A CA 1
ATOM 1004 C C . ILE A 1 124 ? -17.337 -5.791 28.301 1.00 98.25 124 ILE A C 1
ATOM 1006 O O . ILE A 1 124 ? -17.940 -4.836 27.808 1.00 98.25 124 ILE A O 1
ATOM 1010 N N . LYS A 1 125 ? -17.950 -6.763 28.973 1.00 97.38 125 LYS A N 1
ATOM 1011 C CA . LYS A 1 125 ? -19.368 -6.724 29.320 1.00 97.38 125 LYS A CA 1
ATOM 1012 C C . LYS A 1 125 ? -19.566 -5.892 30.587 1.00 97.38 125 LYS A C 1
ATOM 1014 O O . LYS A 1 125 ? -19.001 -6.224 31.627 1.00 97.38 125 LYS A O 1
ATOM 1019 N N . ASP A 1 126 ? -20.375 -4.846 30.491 1.00 96.38 126 ASP A N 1
ATOM 1020 C CA . ASP A 1 126 ? -20.822 -4.006 31.600 1.00 96.38 126 ASP A CA 1
ATOM 1021 C C . ASP A 1 126 ? -22.318 -4.256 31.832 1.00 96.38 126 ASP A C 1
ATOM 1023 O O . ASP A 1 126 ? -23.185 -3.838 31.060 1.00 96.38 126 ASP A O 1
ATOM 1027 N N . GLY A 1 127 ? -22.625 -5.079 32.835 1.00 94.94 127 GLY A N 1
ATOM 1028 C CA . GLY A 1 127 ? -23.969 -5.616 33.029 1.00 94.94 127 GLY A CA 1
ATOM 1029 C C . GLY A 1 127 ? -24.432 -6.459 31.833 1.00 94.94 127 GLY A C 1
ATOM 1030 O O . GLY A 1 127 ? -23.989 -7.595 31.649 1.00 94.94 127 GLY A O 1
ATOM 1031 N N . LYS A 1 128 ? -25.372 -5.927 31.045 1.00 94.56 128 LYS A N 1
ATOM 1032 C CA . LYS A 1 128 ? -25.902 -6.587 29.835 1.00 94.56 128 LYS A CA 1
ATOM 1033 C C . LYS A 1 128 ? -25.287 -6.055 28.543 1.00 94.56 128 LYS A C 1
ATOM 1035 O O . LYS A 1 128 ? -25.441 -6.711 27.512 1.00 94.56 128 LYS A O 1
ATOM 1040 N N . ASP A 1 129 ? -24.588 -4.929 28.610 1.00 97.12 129 ASP A N 1
ATOM 1041 C CA . ASP A 1 129 ? -24.105 -4.211 27.441 1.00 97.12 129 ASP A CA 1
ATOM 1042 C C . ASP A 1 129 ? -22.634 -4.523 27.184 1.00 97.12 129 ASP A C 1
ATOM 1044 O O . ASP A 1 129 ? -21.843 -4.730 28.102 1.00 97.12 129 ASP A O 1
ATOM 1048 N N . TRP A 1 130 ? -22.253 -4.555 25.913 1.00 98.56 130 TRP A N 1
ATOM 1049 C CA . TRP A 1 130 ? -20.853 -4.645 25.516 1.00 98.56 130 TRP A CA 1
ATOM 1050 C C . TRP A 1 130 ? -20.281 -3.237 25.353 1.00 98.56 130 TRP A C 1
ATOM 1052 O O . TRP A 1 130 ? -20.906 -2.383 24.727 1.00 98.56 130 TRP A O 1
ATOM 1062 N N . LYS A 1 131 ? -19.086 -3.001 25.893 1.00 98.62 131 LYS A N 1
ATOM 1063 C CA . LYS A 1 131 ? -18.360 -1.730 25.783 1.00 98.62 131 LYS A CA 1
ATOM 1064 C C . LYS A 1 131 ? -16.966 -1.964 25.225 1.00 98.62 131 LYS A C 1
ATOM 1066 O O . LYS A 1 131 ? -16.334 -2.976 25.538 1.00 98.62 131 LYS A O 1
ATOM 1071 N N . ILE A 1 132 ? -16.478 -1.028 24.420 1.00 98.75 132 ILE A N 1
ATOM 1072 C CA . ILE A 1 132 ? -15.107 -1.048 23.905 1.00 98.75 132 ILE A CA 1
ATOM 1073 C C . ILE A 1 132 ? -14.159 -0.650 25.038 1.00 98.75 132 ILE A C 1
ATOM 1075 O O . ILE A 1 132 ? -14.352 0.383 25.678 1.00 98.75 132 ILE A O 1
ATOM 1079 N N . ILE A 1 133 ? -13.135 -1.472 25.275 1.00 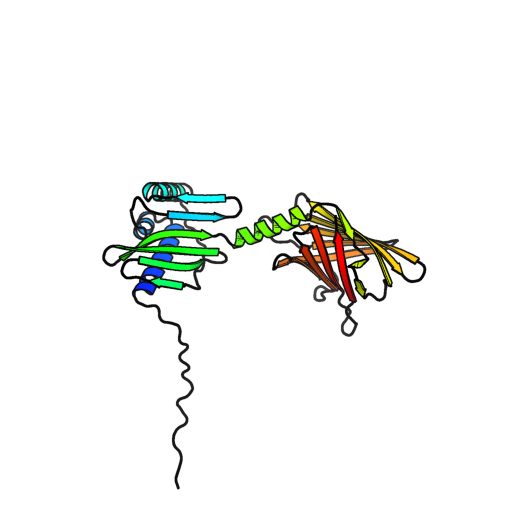98.62 133 ILE A N 1
ATOM 1080 C CA . ILE A 1 133 ? -12.018 -1.142 26.173 1.00 98.62 133 ILE A CA 1
ATOM 1081 C C . ILE A 1 133 ? -10.713 -0.916 25.397 1.00 98.62 133 ILE A C 1
ATOM 1083 O O . ILE A 1 133 ? -9.844 -0.168 25.836 1.00 98.62 133 ILE A O 1
ATOM 1087 N N . GLN A 1 134 ? -10.593 -1.523 24.211 1.00 98.62 134 GLN A N 1
ATOM 1088 C CA . GLN A 1 134 ? -9.453 -1.334 23.324 1.00 98.62 134 GLN A CA 1
ATOM 1089 C C . GLN A 1 134 ? -9.891 -1.164 21.872 1.00 98.62 134 GLN A C 1
ATOM 1091 O O . GLN A 1 134 ? -10.729 -1.917 21.374 1.00 98.62 134 GLN A O 1
ATOM 1096 N N . MET A 1 135 ? -9.226 -0.254 21.170 1.00 98.25 135 MET A N 1
ATOM 1097 C C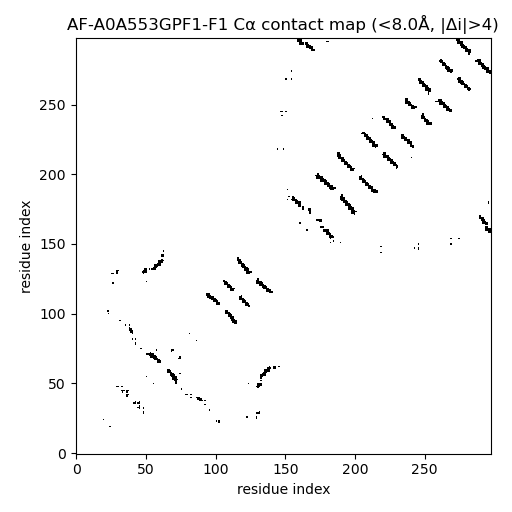A . MET A 1 135 ? -9.295 -0.055 19.733 1.00 98.25 135 MET A CA 1
ATOM 1098 C C . MET A 1 135 ? -7.898 0.070 19.151 1.00 98.25 135 MET A C 1
ATOM 1100 O O . MET A 1 135 ? -7.076 0.853 19.615 1.00 98.25 135 MET A O 1
ATOM 1104 N N . THR A 1 136 ? -7.655 -0.664 18.074 1.00 98.31 136 THR A N 1
ATOM 1105 C CA . THR A 1 136 ? -6.498 -0.432 17.217 1.00 98.31 136 THR A CA 1
ATOM 1106 C C . THR A 1 136 ? -6.959 -0.420 15.772 1.00 98.31 136 THR A C 1
ATOM 1108 O O . THR A 1 136 ? -7.681 -1.324 15.347 1.00 98.31 136 THR A O 1
ATOM 1111 N N . VAL A 1 137 ? -6.554 0.599 15.021 1.00 96.88 137 VAL A N 1
ATOM 1112 C CA . VAL A 1 137 ? -6.735 0.663 13.568 1.00 96.88 137 VAL A CA 1
ATOM 1113 C C . VAL A 1 137 ? -5.363 0.762 12.922 1.00 96.88 137 VAL A C 1
ATOM 1115 O O . VAL A 1 137 ? -4.556 1.610 13.292 1.00 96.88 137 VAL A O 1
ATOM 1118 N N . VAL A 1 138 ? -5.095 -0.107 11.953 1.00 96.38 138 VAL A N 1
ATOM 1119 C CA . VAL A 1 138 ? -3.864 -0.067 11.156 1.00 96.38 138 VAL A CA 1
ATOM 1120 C C . VAL A 1 138 ? -4.221 0.380 9.750 1.00 96.38 138 VAL A C 1
ATOM 1122 O O . VAL A 1 138 ? -4.922 -0.353 9.043 1.00 96.38 138 VAL A O 1
ATOM 1125 N N . LYS A 1 139 ? -3.713 1.549 9.343 1.00 93.50 139 LYS A N 1
ATOM 1126 C CA . LYS A 1 139 ? -3.949 2.146 8.024 1.00 93.50 139 LYS A CA 1
ATOM 1127 C C . LYS A 1 139 ? -3.145 1.448 6.927 1.00 93.50 139 LYS A C 1
ATOM 1129 O O . LYS A 1 139 ? -2.160 1.967 6.402 1.00 93.50 139 LYS A O 1
ATOM 1134 N N . LYS A 1 140 ? -3.510 0.203 6.613 1.00 87.94 140 LYS A N 1
ATOM 1135 C CA . LYS A 1 140 ? -2.771 -0.668 5.681 1.00 87.94 140 LYS A CA 1
ATOM 1136 C C . LYS A 1 140 ? -2.637 -0.055 4.292 1.00 87.94 140 LYS A C 1
ATOM 1138 O O . LYS A 1 140 ? -1.605 -0.266 3.651 1.00 87.94 140 LYS A O 1
ATOM 1143 N N . ALA A 1 141 ? -3.643 0.688 3.827 1.00 82.25 141 ALA A N 1
ATOM 1144 C CA . ALA A 1 141 ? -3.563 1.395 2.551 1.00 82.25 141 ALA A CA 1
ATOM 1145 C C . ALA A 1 141 ? -2.386 2.382 2.534 1.00 82.25 141 ALA A C 1
ATOM 1147 O O . ALA A 1 141 ? -1.621 2.427 1.571 1.00 82.25 141 ALA A O 1
ATOM 1148 N N . GLU A 1 142 ? -2.179 3.109 3.630 1.00 82.31 142 GLU A N 1
ATOM 1149 C CA . GLU A 1 142 ? -1.074 4.054 3.770 1.00 82.31 142 GLU A CA 1
ATOM 1150 C C . GLU A 1 142 ? 0.281 3.341 3.849 1.00 82.31 142 GLU A C 1
ATOM 1152 O O . GLU A 1 142 ? 1.227 3.763 3.188 1.00 82.31 142 GLU A O 1
ATOM 1157 N N . PHE A 1 143 ? 0.382 2.203 4.549 1.00 80.69 143 PHE A N 1
ATOM 1158 C CA . PHE A 1 143 ? 1.608 1.383 4.556 1.00 80.69 143 PHE A CA 1
ATOM 1159 C C . PHE A 1 143 ? 1.999 0.881 3.167 1.00 80.69 143 PHE A C 1
ATOM 1161 O O . PHE A 1 143 ? 3.181 0.894 2.819 1.00 80.69 143 PHE A O 1
ATOM 1168 N N . LYS A 1 144 ? 1.026 0.481 2.340 1.00 78.69 144 LYS A N 1
ATOM 1169 C CA . LYS A 1 144 ? 1.291 0.114 0.940 1.00 78.69 144 LYS A CA 1
ATOM 1170 C C . LYS A 1 144 ? 1.819 1.308 0.136 1.00 78.69 144 LYS A C 1
ATOM 1172 O O . LYS A 1 144 ? 2.749 1.143 -0.659 1.00 78.69 144 LYS A O 1
ATOM 1177 N N . LYS A 1 145 ? 1.259 2.504 0.358 1.00 75.25 145 LYS A N 1
ATOM 1178 C CA . LYS A 1 145 ? 1.695 3.748 -0.297 1.00 75.25 145 LYS A CA 1
ATOM 1179 C C . LYS A 1 145 ? 3.116 4.139 0.115 1.00 75.25 145 LYS A C 1
ATOM 1181 O O . LYS A 1 145 ? 3.958 4.346 -0.756 1.00 75.25 145 LYS A O 1
ATOM 1186 N N . GLU A 1 146 ? 3.416 4.166 1.413 1.00 79.38 146 GLU A N 1
ATOM 1187 C CA . GLU A 1 146 ? 4.761 4.503 1.897 1.00 79.38 146 GLU A CA 1
ATOM 1188 C C . GLU A 1 146 ? 5.789 3.450 1.475 1.00 79.38 146 GLU A C 1
ATOM 1190 O O . GLU A 1 146 ? 6.882 3.809 1.050 1.00 79.38 146 GLU A O 1
ATOM 1195 N N . GLY A 1 147 ? 5.433 2.160 1.488 1.00 82.31 147 GLY A N 1
ATOM 1196 C CA . GLY A 1 147 ? 6.299 1.097 0.972 1.00 82.31 147 GLY A CA 1
ATOM 1197 C C . GLY A 1 147 ? 6.652 1.298 -0.505 1.00 82.31 147 GLY A C 1
ATOM 1198 O O . GLY A 1 147 ? 7.819 1.202 -0.883 1.00 82.31 147 GLY A O 1
ATOM 1199 N N . THR A 1 148 ? 5.667 1.665 -1.329 1.00 80.81 148 THR A N 1
ATOM 1200 C CA . THR A 1 148 ? 5.867 1.989 -2.752 1.00 80.81 148 THR A CA 1
ATOM 1201 C C . THR A 1 148 ? 6.823 3.168 -2.938 1.00 80.81 148 THR A C 1
ATOM 1203 O O . THR A 1 148 ? 7.794 3.086 -3.694 1.00 80.81 148 THR A O 1
ATOM 1206 N N . MET A 1 149 ? 6.597 4.260 -2.206 1.00 82.44 149 MET A N 1
ATOM 1207 C CA . MET A 1 149 ? 7.455 5.444 -2.275 1.00 82.44 149 MET A CA 1
ATOM 1208 C C . MET A 1 149 ? 8.851 5.179 -1.707 1.00 82.44 149 MET A C 1
ATOM 1210 O O . MET A 1 149 ? 9.835 5.699 -2.232 1.00 82.44 149 MET A O 1
ATOM 1214 N N . GLY A 1 150 ? 8.957 4.343 -0.676 1.00 86.25 150 GLY A N 1
ATOM 1215 C CA . GLY A 1 150 ? 10.213 3.850 -0.124 1.00 86.25 150 GLY A CA 1
ATOM 1216 C C . GLY A 1 150 ? 11.031 3.082 -1.160 1.00 86.25 150 GLY A C 1
ATOM 1217 O O . GLY A 1 150 ? 12.220 3.358 -1.309 1.00 86.25 150 GLY A O 1
ATOM 1218 N N . LEU A 1 151 ? 10.397 2.200 -1.941 1.00 87.44 151 LEU A N 1
ATOM 1219 C CA . LEU A 1 151 ? 11.058 1.469 -3.029 1.00 87.44 151 LEU A CA 1
ATOM 1220 C C . LEU A 1 151 ? 11.563 2.402 -4.134 1.00 87.44 151 LEU A C 1
ATOM 1222 O O . LEU A 1 151 ? 12.706 2.269 -4.563 1.00 87.44 151 LEU A O 1
ATOM 1226 N N . LEU A 1 152 ? 10.766 3.385 -4.564 1.00 88.31 152 LEU A N 1
ATOM 1227 C CA . LEU A 1 152 ? 11.213 4.353 -5.574 1.00 88.31 152 LEU A CA 1
ATOM 1228 C C . LEU A 1 152 ? 12.336 5.262 -5.062 1.00 88.31 152 LEU A C 1
ATOM 1230 O O . LEU A 1 152 ? 13.283 5.533 -5.798 1.00 88.31 152 LEU A O 1
ATOM 1234 N N . LYS A 1 153 ? 12.271 5.697 -3.796 1.00 90.25 153 LYS A N 1
ATOM 1235 C CA . LYS A 1 153 ? 13.361 6.434 -3.135 1.00 90.25 153 LYS A CA 1
ATOM 1236 C C . LYS A 1 153 ? 14.632 5.586 -3.062 1.00 90.25 153 LYS A C 1
ATOM 1238 O O . LYS A 1 153 ? 15.711 6.090 -3.357 1.00 90.25 153 LYS A O 1
ATOM 1243 N N . TRP A 1 154 ? 14.509 4.307 -2.710 1.00 91.56 154 TRP A N 1
ATOM 1244 C CA . TRP A 1 154 ? 15.622 3.359 -2.706 1.00 91.56 154 TRP A CA 1
ATOM 1245 C C . TRP A 1 154 ? 16.199 3.145 -4.110 1.00 91.56 154 TRP A C 1
ATOM 1247 O O . TRP A 1 154 ? 17.414 3.053 -4.270 1.00 91.56 154 TRP A O 1
ATOM 1257 N N . ALA A 1 155 ? 15.354 3.124 -5.140 1.00 93.38 155 ALA A N 1
ATOM 1258 C CA . ALA A 1 155 ? 15.790 2.947 -6.517 1.00 93.38 155 ALA A CA 1
ATOM 1259 C C . ALA A 1 155 ? 16.566 4.155 -7.066 1.00 93.38 155 ALA A C 1
ATOM 1261 O O . ALA A 1 155 ? 17.261 3.991 -8.062 1.00 93.38 155 ALA A O 1
ATOM 1262 N N . LEU A 1 156 ? 16.495 5.341 -6.443 1.00 94.88 156 LEU A N 1
ATOM 1263 C CA . LEU A 1 156 ? 17.186 6.542 -6.924 1.00 94.88 156 LEU A CA 1
ATOM 1264 C C . LEU A 1 156 ? 18.684 6.307 -7.158 1.00 94.88 156 LEU A C 1
ATOM 1266 O O . LEU A 1 156 ? 19.375 5.693 -6.343 1.00 94.88 156 LEU A O 1
ATOM 1270 N N . GLY A 1 157 ? 19.182 6.852 -8.267 1.00 95.50 157 GLY A N 1
ATOM 1271 C CA . GLY A 1 157 ? 20.580 6.747 -8.674 1.00 95.50 157 GLY A CA 1
ATOM 1272 C C . GLY A 1 157 ? 20.759 6.086 -10.036 1.00 95.50 157 GLY A C 1
ATOM 1273 O O . GLY A 1 157 ? 19.821 5.971 -10.826 1.00 95.50 157 GLY A O 1
ATOM 1274 N N . THR A 1 158 ? 21.999 5.690 -10.307 1.00 96.81 158 THR A N 1
ATOM 1275 C CA . THR A 1 158 ? 22.427 5.056 -11.556 1.00 96.81 158 THR A CA 1
ATOM 1276 C C . THR A 1 158 ? 22.608 3.564 -11.338 1.00 96.81 158 THR A C 1
ATOM 1278 O O . THR A 1 158 ? 23.183 3.152 -10.335 1.00 96.81 158 THR A O 1
ATOM 1281 N N . TRP A 1 159 ? 22.142 2.779 -12.301 1.00 97.00 159 TRP A N 1
ATOM 1282 C CA . TRP A 1 159 ? 22.210 1.330 -12.290 1.00 97.00 159 TRP A CA 1
ATOM 1283 C C . TRP A 1 159 ? 22.747 0.827 -13.623 1.00 97.00 159 TRP A C 1
ATOM 1285 O O . TRP A 1 159 ? 22.297 1.259 -14.685 1.00 97.00 159 TRP A O 1
ATOM 1295 N N . ASN A 1 160 ? 23.698 -0.092 -13.570 1.00 96.50 160 ASN A N 1
ATOM 1296 C CA . ASN A 1 160 ? 24.340 -0.689 -14.730 1.00 96.50 160 ASN A CA 1
ATOM 1297 C C . ASN A 1 160 ? 23.832 -2.115 -14.918 1.00 96.50 160 ASN A C 1
ATOM 1299 O O . ASN A 1 160 ? 23.678 -2.861 -13.952 1.00 96.50 160 ASN A O 1
ATOM 1303 N N . MET A 1 161 ? 23.549 -2.483 -16.162 1.00 95.94 161 MET A N 1
ATOM 1304 C CA . MET A 1 161 ? 23.095 -3.825 -16.495 1.00 95.94 161 MET A CA 1
ATOM 1305 C C . MET A 1 161 ? 24.215 -4.845 -16.274 1.00 95.94 161 MET A C 1
ATOM 1307 O O . MET A 1 161 ? 25.339 -4.664 -16.737 1.00 95.94 161 MET A O 1
ATOM 1311 N N . ASP A 1 162 ? 23.872 -5.940 -15.609 1.00 94.94 162 ASP A N 1
ATOM 1312 C CA . ASP A 1 162 ? 24.653 -7.164 -15.540 1.00 94.94 162 ASP A CA 1
ATOM 1313 C C . ASP A 1 162 ? 24.300 -8.031 -16.754 1.00 94.94 162 ASP A C 1
ATOM 1315 O O . ASP A 1 162 ? 23.274 -8.719 -16.781 1.00 94.94 162 ASP A O 1
ATOM 1319 N N . ALA A 1 163 ? 25.145 -7.970 -17.785 1.00 91.56 163 ALA A N 1
ATOM 1320 C CA . ALA A 1 163 ? 24.943 -8.713 -19.026 1.00 91.56 163 ALA A CA 1
ATOM 1321 C C . ALA A 1 163 ? 24.895 -10.235 -18.806 1.00 91.56 163 ALA A C 1
ATOM 1323 O O . ALA A 1 163 ? 24.212 -10.928 -19.552 1.00 91.56 163 ALA A O 1
ATOM 1324 N N . SER A 1 164 ? 25.555 -10.759 -17.763 1.00 92.00 164 SER A N 1
ATOM 1325 C CA . SER A 1 164 ? 25.573 -12.201 -17.475 1.00 92.00 164 SER A CA 1
ATOM 1326 C C . SER A 1 164 ? 24.241 -12.727 -16.932 1.00 92.00 164 SER A C 1
ATOM 1328 O O . SER A 1 164 ? 23.958 -13.920 -17.021 1.00 92.00 164 SER A O 1
ATOM 1330 N N . GLN A 1 165 ? 23.417 -11.835 -16.377 1.00 93.75 165 GLN A N 1
ATOM 1331 C CA . GLN A 1 165 ? 22.102 -12.148 -15.811 1.00 93.75 165 GLN A CA 1
ATOM 1332 C C . GLN A 1 165 ? 20.946 -11.628 -16.676 1.00 93.75 165 GLN A C 1
ATOM 1334 O O . GLN A 1 165 ? 19.782 -11.746 -16.282 1.00 93.75 165 GLN A O 1
ATOM 1339 N N . SER A 1 166 ? 21.261 -11.047 -17.836 1.00 93.25 166 SER A N 1
ATOM 1340 C CA . SER A 1 166 ? 20.305 -10.392 -18.724 1.00 93.25 166 SER A CA 1
ATOM 1341 C C . SER A 1 166 ? 20.109 -11.187 -20.014 1.00 93.25 166 SER A C 1
ATOM 1343 O O . SER A 1 166 ? 21.041 -11.795 -20.531 1.00 93.25 166 SER A O 1
ATOM 1345 N N . THR A 1 167 ? 18.890 -11.177 -20.546 1.00 93.88 167 THR A N 1
ATOM 1346 C CA . THR A 1 167 ? 18.513 -11.902 -21.765 1.00 93.88 167 THR A CA 1
ATOM 1347 C C . THR A 1 167 ? 17.620 -11.040 -22.649 1.00 93.88 167 THR A C 1
ATOM 1349 O O . THR A 1 167 ? 16.792 -10.276 -22.151 1.00 93.88 167 THR A O 1
ATOM 1352 N N . VAL A 1 168 ? 17.743 -11.201 -23.965 1.00 92.69 168 VAL A N 1
ATOM 1353 C CA . VAL A 1 168 ? 16.891 -10.546 -24.962 1.00 92.69 168 VAL A CA 1
ATOM 1354 C C . VAL A 1 168 ? 16.456 -11.575 -26.005 1.00 92.69 168 VAL A C 1
ATOM 1356 O O . VAL A 1 168 ? 17.271 -12.369 -26.464 1.00 92.69 168 VAL A O 1
ATOM 1359 N N . ASP A 1 169 ? 15.168 -11.585 -26.333 1.00 92.12 169 ASP A N 1
ATOM 1360 C CA . ASP A 1 169 ? 14.561 -12.357 -27.421 1.00 92.12 169 ASP A CA 1
ATOM 1361 C C . ASP A 1 169 ? 13.793 -11.361 -28.296 1.00 92.12 169 ASP A C 1
ATOM 1363 O O . ASP A 1 169 ? 12.603 -11.105 -28.087 1.00 92.12 169 ASP A O 1
ATOM 1367 N N . MET A 1 170 ? 14.529 -10.708 -29.200 1.00 85.81 170 MET A N 1
ATOM 1368 C CA . MET A 1 170 ? 14.026 -9.690 -30.123 1.00 85.81 170 MET A CA 1
ATOM 1369 C C . MET A 1 170 ? 14.662 -9.880 -31.504 1.00 85.81 170 MET A C 1
ATOM 1371 O O . MET A 1 170 ? 15.873 -10.063 -31.586 1.00 85.81 170 MET A O 1
ATOM 1375 N N . PRO A 1 171 ? 13.904 -9.750 -32.606 1.00 82.00 171 PRO A N 1
ATOM 1376 C CA . PRO A 1 171 ? 14.425 -9.961 -33.958 1.00 82.00 171 PRO A CA 1
ATOM 1377 C C . PRO A 1 171 ? 15.434 -8.892 -34.405 1.00 82.00 171 PRO A C 1
ATOM 1379 O O . PRO A 1 171 ? 16.146 -9.091 -35.382 1.00 82.00 171 PRO A O 1
ATOM 1382 N N . TRP A 1 172 ? 15.486 -7.751 -33.713 1.00 80.38 172 TRP A N 1
ATOM 1383 C CA . TRP A 1 172 ? 16.327 -6.597 -34.049 1.00 80.38 172 TRP A CA 1
ATOM 1384 C C . TRP A 1 172 ? 17.513 -6.396 -33.092 1.00 80.38 172 TRP A C 1
ATOM 1386 O O . TRP A 1 172 ? 18.232 -5.404 -33.210 1.00 80.38 172 TRP A O 1
ATOM 1396 N N . ALA A 1 173 ? 17.723 -7.300 -32.131 1.00 84.94 173 ALA A N 1
ATOM 1397 C CA . ALA A 1 173 ? 18.848 -7.237 -31.204 1.00 84.94 173 ALA A CA 1
ATOM 1398 C C . ALA A 1 173 ? 19.402 -8.638 -30.941 1.00 84.94 173 ALA A C 1
ATOM 1400 O O . ALA A 1 173 ? 18.735 -9.463 -30.322 1.00 84.94 173 ALA A O 1
ATOM 1401 N N . ASP A 1 174 ? 20.650 -8.873 -31.346 1.00 86.12 174 ASP A N 1
ATOM 1402 C CA . ASP A 1 174 ? 21.322 -10.157 -31.111 1.00 86.12 174 ASP A CA 1
ATOM 1403 C C . ASP A 1 174 ? 21.770 -10.273 -29.649 1.00 86.12 174 ASP A C 1
ATOM 1405 O O . ASP A 1 174 ? 21.815 -11.350 -29.060 1.00 86.12 174 ASP A O 1
ATOM 1409 N N . SER A 1 175 ? 22.135 -9.134 -29.055 1.00 86.69 175 SER A N 1
ATOM 1410 C CA . SER A 1 175 ? 22.492 -9.009 -27.644 1.00 86.69 175 SER A CA 1
ATOM 1411 C C . SER A 1 175 ? 22.443 -7.551 -27.189 1.00 86.69 175 SER A C 1
ATOM 1413 O O . SER A 1 175 ? 22.557 -6.615 -27.989 1.00 86.69 175 SER A O 1
ATOM 1415 N N . VAL A 1 176 ? 22.333 -7.348 -25.875 1.00 83.31 176 VAL A N 1
ATOM 1416 C CA . VAL A 1 176 ? 22.499 -6.028 -25.256 1.00 83.31 176 VAL A CA 1
ATOM 1417 C C . VAL A 1 176 ? 23.935 -5.902 -24.765 1.00 83.31 176 VAL A C 1
ATOM 1419 O O . VAL A 1 176 ? 24.351 -6.608 -23.849 1.00 83.31 176 VAL A O 1
ATOM 1422 N N . ALA A 1 177 ? 24.707 -5.006 -25.379 1.00 85.75 177 ALA A N 1
ATOM 1423 C CA . ALA A 1 177 ? 26.110 -4.794 -25.030 1.00 85.75 177 ALA A CA 1
ATOM 1424 C C . ALA A 1 177 ? 26.247 -4.024 -23.714 1.00 85.75 177 ALA A C 1
ATOM 1426 O O . ALA A 1 177 ? 27.096 -4.323 -22.875 1.00 85.75 177 ALA A O 1
ATOM 1427 N N . LYS A 1 178 ? 25.413 -2.996 -23.543 1.00 90.75 178 LYS A N 1
ATOM 1428 C CA . LYS A 1 178 ? 25.408 -2.147 -22.356 1.00 90.75 178 LYS A CA 1
ATOM 1429 C C . LYS A 1 178 ? 24.039 -1.529 -22.174 1.00 90.75 178 LYS A C 1
ATOM 1431 O O . LYS A 1 178 ? 23.450 -1.021 -23.124 1.00 90.75 178 LYS A O 1
ATOM 1436 N N . GLN A 1 179 ? 23.590 -1.468 -20.930 1.00 90.75 179 GLN A N 1
ATOM 1437 C CA . GLN A 1 179 ? 22.458 -0.637 -20.576 1.00 90.75 179 GLN A CA 1
ATOM 1438 C C . GLN A 1 179 ? 22.685 0.027 -19.226 1.00 90.75 179 GLN A C 1
ATOM 1440 O O . GLN A 1 179 ? 23.194 -0.584 -18.285 1.00 90.75 179 GLN A O 1
ATOM 1445 N N . THR A 1 180 ? 22.293 1.291 -19.139 1.00 93.56 180 THR A N 1
ATOM 1446 C CA . THR A 1 180 ? 22.279 2.052 -17.893 1.00 93.56 180 THR A CA 1
ATOM 1447 C C . THR A 1 180 ? 20.861 2.540 -17.637 1.00 93.56 180 THR A C 1
ATOM 1449 O O . THR A 1 180 ? 20.181 3.001 -18.553 1.00 93.56 180 THR A O 1
ATOM 1452 N N . CYS A 1 181 ? 20.405 2.432 -16.395 1.00 94.00 181 CYS A N 1
ATOM 1453 C CA . CYS A 1 181 ? 19.104 2.896 -15.943 1.00 94.00 181 CYS A CA 1
ATOM 1454 C C . CYS A 1 181 ? 19.286 3.908 -14.808 1.00 94.00 181 CYS A C 1
ATOM 1456 O O . CYS A 1 181 ? 19.991 3.646 -13.839 1.00 94.00 181 CYS A O 1
ATOM 1458 N N . HIS A 1 182 ? 18.642 5.064 -14.917 1.00 94.81 182 HIS A N 1
ATOM 1459 C CA . HIS A 1 182 ? 18.681 6.123 -13.919 1.00 94.81 182 HIS A CA 1
ATOM 1460 C C . HIS A 1 182 ? 17.285 6.353 -13.361 1.00 94.81 182 HIS A C 1
ATOM 1462 O O . HIS A 1 182 ? 16.373 6.689 -14.115 1.00 94.81 182 HIS A O 1
ATOM 1468 N N . PHE A 1 183 ? 17.135 6.233 -12.047 1.00 94.38 183 PHE A N 1
ATOM 1469 C CA . PHE A 1 183 ? 15.932 6.654 -11.338 1.00 94.38 183 PHE A CA 1
ATOM 1470 C C . PHE A 1 183 ? 16.193 8.026 -10.728 1.00 94.38 183 PHE A C 1
ATOM 1472 O O . PHE A 1 183 ? 17.115 8.212 -9.931 1.00 94.38 183 PHE A O 1
ATOM 1479 N N . ILE A 1 184 ? 15.386 8.999 -11.130 1.00 94.19 184 ILE A N 1
ATOM 1480 C CA . ILE A 1 184 ? 15.571 10.411 -10.812 1.00 94.19 184 ILE A CA 1
ATOM 1481 C C . ILE A 1 184 ? 14.293 10.911 -10.146 1.00 94.19 184 ILE A C 1
ATOM 1483 O O . ILE A 1 184 ? 13.199 10.693 -10.661 1.00 94.19 184 ILE A O 1
ATOM 1487 N N . LYS A 1 185 ? 14.417 11.605 -9.014 1.00 92.88 185 LYS A N 1
ATOM 1488 C CA . LYS A 1 185 ? 13.285 12.291 -8.384 1.00 92.88 185 LYS A CA 1
ATOM 1489 C C . LYS A 1 185 ? 12.990 13.586 -9.144 1.00 92.88 185 LYS A C 1
ATOM 1491 O O . LYS A 1 185 ? 13.914 14.339 -9.446 1.00 92.88 185 LYS A O 1
ATOM 1496 N N . THR A 1 186 ? 11.723 13.857 -9.431 1.00 90.75 186 THR A N 1
ATOM 1497 C CA . THR A 1 186 ? 11.258 15.122 -10.021 1.00 90.75 186 THR A CA 1
ATOM 1498 C C . THR A 1 186 ? 10.389 15.883 -9.015 1.00 90.75 186 THR A C 1
ATOM 1500 O O . THR A 1 186 ? 10.107 15.386 -7.924 1.00 90.75 186 THR A O 1
ATOM 1503 N N . ALA A 1 187 ? 9.966 17.104 -9.359 1.00 85.25 187 ALA A N 1
ATOM 1504 C CA . ALA A 1 187 ? 9.045 17.877 -8.521 1.00 85.25 187 ALA A CA 1
ATOM 1505 C C . ALA A 1 187 ? 7.665 17.202 -8.375 1.00 85.25 187 ALA A C 1
ATOM 1507 O O . ALA A 1 187 ? 7.008 17.370 -7.355 1.00 85.25 187 ALA A O 1
ATOM 1508 N N . THR A 1 188 ? 7.250 16.425 -9.380 1.00 83.62 188 THR A N 1
ATOM 1509 C CA . THR A 1 188 ? 5.914 15.817 -9.504 1.00 83.62 188 THR A CA 1
ATOM 1510 C C . THR A 1 188 ? 5.922 14.288 -9.396 1.00 83.62 188 THR A C 1
ATOM 1512 O O . THR A 1 188 ? 4.899 13.651 -9.628 1.00 83.62 188 THR A O 1
ATOM 1515 N N . GLY A 1 189 ? 7.066 13.667 -9.092 1.00 88.38 189 GLY A N 1
ATOM 1516 C CA . GLY A 1 189 ? 7.186 12.210 -9.029 1.00 88.38 189 GLY A CA 1
ATOM 1517 C C . GLY A 1 189 ? 8.595 11.714 -9.335 1.00 88.38 189 GLY A C 1
ATOM 1518 O O . GLY A 1 189 ? 9.569 12.114 -8.689 1.00 88.38 189 GLY A O 1
ATOM 1519 N N . PHE A 1 190 ? 8.702 10.810 -10.309 1.00 90.12 190 PHE A N 1
ATOM 1520 C CA . PHE A 1 190 ? 9.949 10.150 -10.684 1.00 90.12 190 PHE A CA 1
ATOM 1521 C C . PHE A 1 190 ? 10.128 10.080 -12.197 1.00 90.12 190 PHE A C 1
ATOM 1523 O O . PHE A 1 190 ? 9.180 10.081 -12.975 1.00 90.12 190 PHE A O 1
ATOM 1530 N N . LYS A 1 191 ? 11.380 9.975 -12.623 1.00 92.12 191 LYS A N 1
ATOM 1531 C CA . LYS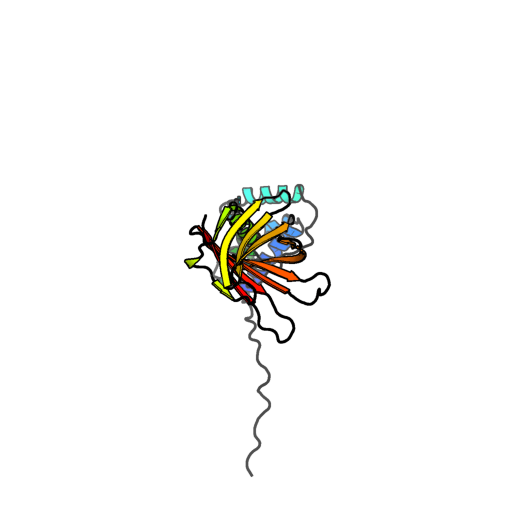 A 1 191 ? 11.779 9.756 -14.007 1.00 92.12 191 LYS A CA 1
ATOM 1532 C C . LYS A 1 191 ? 12.700 8.549 -14.064 1.00 92.12 191 LYS A C 1
ATOM 1534 O O . LYS A 1 191 ? 13.673 8.487 -13.317 1.00 92.12 191 LYS A O 1
ATOM 1539 N N . ILE A 1 192 ? 12.402 7.617 -14.963 1.00 92.56 192 ILE A N 1
ATOM 1540 C CA . ILE A 1 192 ? 13.290 6.510 -15.308 1.00 92.56 192 ILE A CA 1
ATOM 1541 C C . ILE A 1 192 ? 13.913 6.842 -16.658 1.00 92.56 192 ILE A C 1
ATOM 1543 O O . ILE A 1 192 ? 13.209 6.940 -17.659 1.00 92.56 192 ILE A O 1
ATOM 1547 N N . LYS A 1 193 ? 15.227 7.047 -16.694 1.00 93.06 193 LYS A N 1
ATOM 1548 C CA . LYS A 1 193 ? 15.977 7.240 -17.938 1.00 93.06 193 LYS A CA 1
ATOM 1549 C C . LYS A 1 193 ? 16.821 6.006 -18.206 1.00 93.06 193 LYS A C 1
ATOM 1551 O O . LYS A 1 193 ? 17.710 5.697 -17.421 1.00 93.06 193 LYS A O 1
ATOM 1556 N N . SER A 1 194 ? 16.582 5.341 -19.323 1.00 90.69 194 SER A N 1
ATOM 1557 C CA . SER A 1 194 ? 17.364 4.198 -19.777 1.00 90.69 194 SER A CA 1
ATOM 1558 C C . SER A 1 194 ? 18.175 4.575 -21.015 1.00 90.69 194 SER A C 1
ATOM 1560 O O . SER A 1 194 ? 17.694 5.284 -21.895 1.00 90.69 194 SER A O 1
ATOM 1562 N N . VAL A 1 195 ? 19.424 4.126 -21.074 1.00 89.50 195 VAL A N 1
ATOM 1563 C CA . VAL A 1 195 ? 20.307 4.270 -22.237 1.00 89.50 195 VAL A CA 1
ATOM 1564 C C . VAL A 1 195 ? 20.803 2.882 -22.603 1.00 89.50 195 VAL A C 1
ATOM 1566 O O . VAL A 1 195 ? 21.305 2.173 -21.734 1.00 89.50 195 VAL A O 1
ATOM 1569 N N . PHE A 1 196 ? 20.647 2.510 -23.867 1.00 87.75 196 PHE A N 1
ATOM 1570 C CA . PHE A 1 196 ? 20.906 1.183 -24.408 1.00 87.75 196 PHE A CA 1
ATOM 1571 C C . PHE A 1 196 ? 21.964 1.273 -25.503 1.00 87.75 196 PHE A C 1
ATOM 1573 O O . PHE A 1 196 ? 21.927 2.170 -26.350 1.00 87.75 196 PHE A O 1
ATOM 1580 N N . THR A 1 197 ? 22.858 0.296 -25.512 1.00 86.06 197 THR A N 1
ATOM 1581 C CA . THR A 1 197 ? 23.732 -0.026 -26.633 1.00 86.06 197 THR A CA 1
ATOM 1582 C C . THR A 1 197 ? 23.499 -1.490 -26.974 1.00 86.06 197 THR A C 1
ATOM 1584 O O . THR A 1 197 ? 23.807 -2.367 -26.162 1.00 86.06 197 THR A O 1
ATOM 1587 N N . ASN A 1 198 ? 22.962 -1.745 -28.162 1.00 84.00 198 ASN A N 1
ATOM 1588 C CA . ASN A 1 198 ? 22.654 -3.088 -28.648 1.00 84.00 198 ASN A CA 1
ATOM 1589 C C . ASN A 1 198 ? 23.602 -3.464 -29.783 1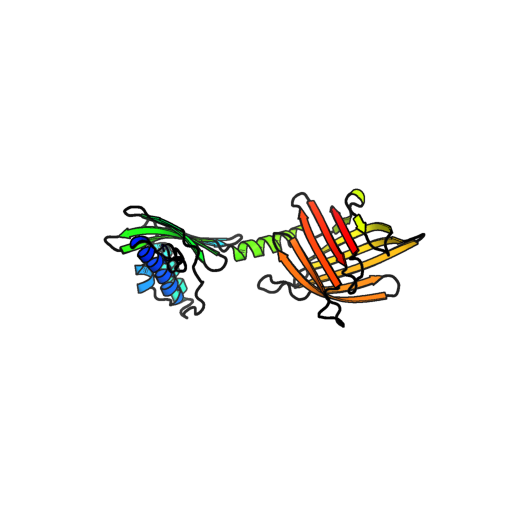.00 84.00 198 ASN A C 1
ATOM 1591 O O . ASN A 1 198 ? 23.995 -2.599 -30.570 1.00 84.00 198 ASN A O 1
ATOM 1595 N N . ASN A 1 199 ? 23.934 -4.749 -29.868 1.00 82.81 199 ASN A N 1
ATOM 1596 C CA . ASN A 1 199 ? 24.607 -5.312 -31.033 1.00 82.81 199 ASN A CA 1
ATOM 1597 C C . ASN A 1 199 ? 23.541 -5.858 -31.993 1.00 82.81 199 ASN A C 1
ATOM 1599 O O . ASN A 1 199 ? 22.606 -6.536 -31.554 1.00 82.81 199 ASN A O 1
ATOM 1603 N N . HIS A 1 200 ? 23.687 -5.562 -33.282 1.00 82.62 200 HIS A N 1
ATOM 1604 C CA . HIS A 1 200 ? 22.853 -6.134 -34.336 1.00 82.62 200 HIS A CA 1
ATOM 1605 C C . HIS A 1 200 ? 23.672 -6.312 -35.618 1.00 82.62 200 HIS A C 1
ATOM 1607 O O . HIS A 1 200 ? 24.176 -5.327 -36.174 1.00 82.62 200 HIS A O 1
ATOM 1613 N N . GLY A 1 201 ? 23.816 -7.559 -36.073 1.00 86.38 201 GLY A N 1
ATOM 1614 C CA . GLY A 1 201 ? 24.729 -7.922 -37.155 1.00 86.38 201 GLY A CA 1
ATOM 1615 C C . GLY A 1 201 ? 26.159 -7.474 -36.839 1.00 86.38 201 GLY A C 1
ATOM 1616 O O . GLY A 1 201 ? 26.668 -7.711 -35.745 1.00 86.38 201 GLY A O 1
ATOM 1617 N N . ASP A 1 202 ? 26.776 -6.754 -37.775 1.00 79.94 202 ASP A N 1
ATOM 1618 C CA . ASP A 1 202 ? 28.156 -6.263 -37.645 1.00 79.94 202 ASP A CA 1
ATOM 1619 C C . ASP A 1 202 ? 28.260 -4.878 -36.964 1.00 79.94 202 ASP A C 1
ATOM 1621 O O . ASP A 1 202 ? 29.329 -4.263 -36.957 1.00 79.94 202 ASP A O 1
ATOM 1625 N N . GLY A 1 203 ? 27.158 -4.340 -36.420 1.00 86.19 203 GLY A N 1
ATOM 1626 C CA . GLY A 1 203 ? 27.081 -2.962 -35.923 1.00 86.19 203 GLY A CA 1
ATOM 1627 C C . GLY A 1 203 ? 26.550 -2.804 -34.496 1.00 86.19 203 GLY A C 1
ATOM 1628 O O . GLY A 1 203 ? 25.900 -3.685 -33.932 1.00 86.19 203 GLY A O 1
ATOM 1629 N N . GLN A 1 204 ? 26.796 -1.619 -33.923 1.00 85.12 204 GLN A N 1
ATOM 1630 C CA . GLN A 1 204 ? 26.213 -1.177 -32.654 1.00 85.12 204 GLN A CA 1
ATOM 1631 C C . GLN A 1 204 ? 25.218 -0.043 -32.868 1.00 85.12 204 GLN A C 1
ATOM 1633 O O . GLN A 1 204 ? 25.481 0.901 -33.612 1.00 85.12 204 GLN A O 1
ATOM 1638 N N . TRP A 1 205 ? 24.096 -0.118 -32.158 1.00 83.06 205 TRP A N 1
ATOM 1639 C CA . TRP A 1 205 ? 23.051 0.899 -32.187 1.00 83.06 205 TRP A CA 1
ATOM 1640 C C . TRP A 1 205 ? 22.815 1.449 -30.785 1.00 83.06 205 TRP A C 1
ATOM 1642 O O . TRP A 1 205 ? 22.767 0.699 -29.807 1.00 83.06 205 TRP A O 1
ATOM 1652 N N . HIS A 1 206 ? 22.650 2.769 -30.696 1.00 85.81 206 HIS A N 1
ATOM 1653 C CA . HIS A 1 206 ? 22.384 3.473 -29.447 1.00 85.81 206 HIS A CA 1
ATOM 1654 C C . HIS A 1 206 ? 20.943 3.965 -29.405 1.00 85.81 206 HIS A C 1
ATOM 1656 O O . HIS A 1 206 ? 20.483 4.659 -30.314 1.00 85.81 206 HIS A O 1
ATOM 1662 N N . MET A 1 207 ? 20.258 3.652 -28.312 1.00 86.69 207 MET A N 1
ATOM 1663 C CA . MET A 1 207 ? 18.902 4.107 -28.040 1.00 86.69 207 MET A CA 1
ATOM 1664 C C . MET A 1 207 ? 18.849 4.705 -26.640 1.00 86.69 207 MET A C 1
ATOM 1666 O O . MET A 1 207 ? 19.541 4.264 -25.723 1.00 86.69 207 MET A O 1
ATOM 1670 N N . TRP A 1 208 ? 18.007 5.706 -26.450 1.00 86.62 208 TRP A N 1
ATOM 1671 C CA . TRP A 1 208 ? 17.647 6.199 -25.130 1.00 86.62 208 TRP A CA 1
ATOM 1672 C C . TRP A 1 208 ? 16.134 6.194 -24.976 1.00 86.62 208 TRP A C 1
ATOM 1674 O O . TRP A 1 208 ? 15.388 6.342 -25.940 1.00 86.62 208 TRP A O 1
ATOM 1684 N N . GLU A 1 209 ? 15.694 6.033 -23.739 1.00 88.56 209 GLU A N 1
ATOM 1685 C CA .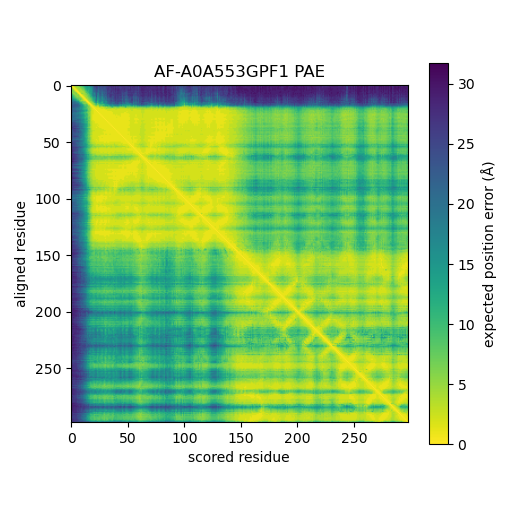 GLU A 1 209 ? 14.295 6.024 -23.349 1.00 88.56 209 GLU A CA 1
ATOM 1686 C C . GLU A 1 209 ? 14.144 6.821 -22.056 1.00 88.56 209 GLU A C 1
ATOM 1688 O O . GLU A 1 209 ? 14.928 6.677 -21.116 1.00 88.56 209 GLU A O 1
ATOM 1693 N N . VAL A 1 210 ? 13.135 7.679 -21.997 1.00 89.38 210 VAL A N 1
ATOM 1694 C CA . VAL A 1 210 ? 12.775 8.427 -20.794 1.00 89.38 210 VAL A CA 1
ATOM 1695 C C . VAL A 1 210 ? 11.319 8.142 -20.481 1.00 89.38 210 VAL A C 1
ATOM 1697 O O . VAL A 1 210 ? 10.465 8.399 -21.322 1.00 89.38 210 VAL A O 1
ATOM 1700 N N . LYS A 1 211 ? 11.049 7.647 -19.272 1.00 89.75 211 LYS A N 1
ATOM 1701 C CA . LYS A 1 211 ? 9.714 7.398 -18.722 1.00 89.75 211 LYS A CA 1
ATOM 1702 C C . LYS A 1 211 ? 9.466 8.372 -17.580 1.00 89.75 211 LYS A C 1
ATOM 1704 O O . LYS A 1 211 ? 10.212 8.372 -16.599 1.00 89.75 211 LYS A O 1
ATOM 1709 N N . GLU A 1 212 ? 8.437 9.199 -17.694 1.00 88.19 212 GLU A N 1
ATOM 1710 C CA . GLU A 1 212 ? 8.024 10.110 -16.624 1.00 88.19 212 GLU A CA 1
ATOM 1711 C C . GLU A 1 212 ? 6.859 9.507 -15.841 1.00 88.19 212 GLU A C 1
ATOM 1713 O O . GLU A 1 212 ? 5.752 9.360 -16.351 1.00 88.19 212 GLU A O 1
ATOM 1718 N N . LEU A 1 213 ? 7.139 9.133 -14.593 1.00 86.81 213 LEU A N 1
ATOM 1719 C CA . LEU A 1 213 ? 6.197 8.582 -13.629 1.00 86.81 213 LEU A CA 1
ATOM 1720 C C . LEU A 1 213 ? 5.732 9.713 -12.714 1.00 86.81 213 LEU A C 1
ATOM 1722 O O . LEU A 1 213 ? 6.306 9.951 -11.648 1.00 86.81 213 LEU A O 1
ATOM 1726 N N . ASN A 1 214 ? 4.711 10.441 -13.150 1.00 83.81 214 ASN A N 1
ATOM 1727 C CA . ASN A 1 214 ? 4.088 11.445 -12.299 1.00 83.81 214 ASN A CA 1
ATOM 1728 C C . ASN A 1 214 ? 3.212 10.755 -11.249 1.00 83.81 214 ASN A C 1
ATOM 1730 O O . ASN A 1 214 ? 2.540 9.765 -11.545 1.00 83.81 214 ASN A O 1
ATOM 1734 N N . VAL A 1 215 ? 3.240 11.275 -10.027 1.00 77.88 215 VAL A N 1
ATOM 1735 C CA . VAL A 1 215 ? 2.528 10.724 -8.876 1.00 77.88 215 VAL A CA 1
ATOM 1736 C C . VAL A 1 215 ? 1.618 11.819 -8.328 1.00 77.88 215 VAL A C 1
ATOM 1738 O O . VAL A 1 215 ? 2.075 12.935 -8.085 1.00 77.88 215 VAL A O 1
ATOM 1741 N N . ASP A 1 216 ? 0.325 11.533 -8.185 1.00 73.81 216 ASP A N 1
ATOM 1742 C CA . ASP A 1 216 ? -0.616 12.485 -7.594 1.00 73.81 216 ASP A CA 1
ATOM 1743 C C . ASP A 1 216 ? -0.458 12.568 -6.061 1.00 73.81 216 ASP A C 1
ATOM 1745 O O . ASP A 1 216 ? 0.282 11.807 -5.434 1.00 73.81 216 ASP A O 1
ATOM 1749 N N . GLN A 1 217 ? -1.196 13.483 -5.431 1.00 63.22 217 GLN A N 1
ATOM 1750 C CA . GLN A 1 217 ? -1.204 13.653 -3.970 1.00 63.22 217 GLN A CA 1
ATOM 1751 C C . GLN A 1 217 ? -1.645 12.401 -3.188 1.00 63.22 217 GLN A C 1
ATOM 1753 O O . GLN A 1 217 ? -1.391 12.293 -1.992 1.00 63.22 217 GLN A O 1
ATOM 1758 N N . ASN A 1 218 ? -2.288 11.442 -3.856 1.00 58.81 218 ASN A N 1
ATOM 1759 C CA . ASN A 1 218 ? -2.765 10.192 -3.278 1.00 58.81 218 ASN A CA 1
ATOM 1760 C C . ASN A 1 218 ? -1.795 9.022 -3.502 1.00 58.81 218 ASN A C 1
ATOM 1762 O O . ASN A 1 218 ? -2.113 7.900 -3.091 1.00 58.81 218 ASN A O 1
ATOM 1766 N N . ASN A 1 219 ? -0.621 9.281 -4.089 1.00 67.12 219 ASN A N 1
ATOM 1767 C CA . ASN A 1 219 ? 0.360 8.302 -4.550 1.00 67.12 219 ASN A CA 1
ATOM 1768 C C . ASN A 1 219 ? -0.116 7.407 -5.707 1.00 67.12 219 ASN A C 1
ATOM 1770 O O . ASN A 1 219 ? 0.413 6.311 -5.906 1.00 67.12 219 ASN A O 1
ATOM 1774 N N . ASN A 1 220 ? -1.095 7.862 -6.490 1.00 72.25 220 ASN A N 1
ATOM 1775 C CA . ASN A 1 220 ? -1.483 7.193 -7.725 1.00 72.25 220 ASN A CA 1
ATOM 1776 C C . ASN A 1 220 ? -0.565 7.636 -8.862 1.00 72.25 220 ASN A C 1
ATOM 1778 O O . ASN A 1 220 ? -0.260 8.820 -9.012 1.00 72.25 220 ASN A O 1
ATOM 1782 N N . PHE A 1 221 ? -0.168 6.691 -9.707 1.00 77.38 221 PHE A N 1
ATOM 1783 C CA . PHE A 1 221 ? 0.554 7.025 -10.925 1.00 77.38 221 PHE A CA 1
ATOM 1784 C C . PHE A 1 221 ? -0.397 7.640 -11.945 1.00 77.38 221 PHE A C 1
ATOM 1786 O O . PHE A 1 221 ? -1.425 7.062 -12.302 1.00 77.38 221 PHE A O 1
ATOM 1793 N N . LEU A 1 222 ? -0.015 8.809 -12.440 1.00 78.06 222 LEU A N 1
ATOM 1794 C CA . LEU A 1 222 ? -0.628 9.440 -13.598 1.00 78.06 222 LEU A CA 1
ATOM 1795 C C . LEU A 1 222 ? -0.154 8.745 -14.890 1.00 78.06 222 LEU A C 1
ATOM 1797 O O . LEU A 1 222 ? 0.758 7.908 -14.844 1.00 78.06 222 LEU A O 1
ATOM 1801 N N . PRO A 1 223 ? -0.757 9.063 -16.054 1.00 79.38 223 PRO A N 1
ATOM 1802 C CA . PRO A 1 223 ? -0.286 8.546 -17.329 1.00 79.38 223 PRO A CA 1
ATOM 1803 C C . PRO A 1 223 ? 1.220 8.753 -17.504 1.00 79.38 223 PRO A C 1
ATOM 1805 O O . PRO A 1 223 ? 1.761 9.822 -17.213 1.00 79.38 223 PRO A O 1
ATOM 1808 N N . VAL A 1 224 ? 1.886 7.702 -17.971 1.00 80.50 224 VAL A N 1
ATOM 1809 C CA . VAL A 1 224 ? 3.329 7.699 -18.193 1.00 80.50 224 VAL A CA 1
ATOM 1810 C C . VAL A 1 224 ? 3.595 8.278 -19.567 1.00 80.50 224 VAL A C 1
ATOM 1812 O O . VAL A 1 224 ? 3.102 7.745 -20.559 1.00 80.50 224 VAL A O 1
ATOM 1815 N N . PHE A 1 225 ? 4.394 9.336 -19.627 1.00 78.00 225 PHE A N 1
ATOM 1816 C CA . PHE A 1 225 ? 4.898 9.854 -20.893 1.00 78.00 225 PHE A CA 1
ATOM 1817 C C . PHE A 1 225 ? 6.243 9.234 -21.194 1.00 78.00 225 PHE A C 1
ATOM 1819 O O . PHE A 1 225 ? 7.119 9.158 -20.324 1.00 78.00 225 PHE A O 1
ATOM 1826 N N . ILE A 1 226 ? 6.389 8.789 -22.435 1.00 79.75 226 ILE A N 1
ATOM 1827 C CA . ILE A 1 226 ? 7.595 8.114 -22.878 1.00 79.75 226 ILE A CA 1
ATOM 1828 C C . ILE A 1 226 ? 8.096 8.805 -24.102 1.00 79.75 226 ILE A C 1
ATOM 1830 O O . ILE A 1 226 ? 7.342 9.090 -25.028 1.00 79.75 226 ILE A O 1
ATOM 1834 N N . LYS A 1 227 ? 9.396 9.034 -24.084 1.00 80.50 227 LYS A N 1
ATOM 1835 C CA . LYS A 1 227 ? 10.130 9.524 -25.225 1.00 80.50 227 LYS A CA 1
ATOM 1836 C C . LYS A 1 227 ? 11.283 8.568 -25.462 1.00 80.50 227 LYS A C 1
ATOM 1838 O O . LYS A 1 227 ? 12.111 8.388 -24.564 1.00 80.50 227 LYS A O 1
ATOM 1843 N N . ALA A 1 228 ? 11.313 7.956 -26.635 1.00 82.31 228 ALA A N 1
ATOM 1844 C CA . ALA A 1 228 ? 12.394 7.082 -27.059 1.00 82.31 228 ALA A CA 1
ATOM 1845 C C . ALA A 1 228 ? 13.010 7.616 -28.351 1.00 82.31 228 ALA A C 1
ATOM 1847 O O . ALA A 1 228 ? 12.321 8.228 -29.166 1.00 82.31 228 ALA A O 1
ATOM 1848 N N . GLY A 1 229 ? 14.311 7.420 -28.530 1.00 80.94 229 GLY A N 1
ATOM 1849 C CA . GLY A 1 229 ? 14.985 7.838 -29.751 1.00 80.94 229 GLY A CA 1
ATOM 1850 C C . GLY A 1 229 ? 16.372 7.237 -29.900 1.00 80.94 229 GLY A C 1
ATOM 1851 O O . GLY A 1 229 ? 16.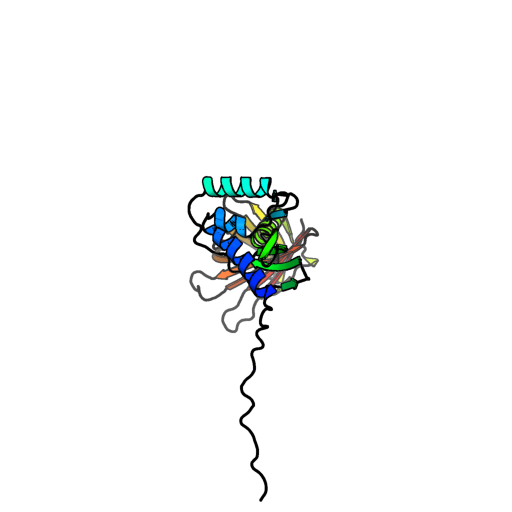987 6.775 -28.936 1.00 80.94 229 GLY A O 1
ATOM 1852 N N . GLY A 1 230 ? 16.874 7.279 -31.128 1.00 79.00 230 GLY A N 1
ATOM 1853 C CA . GLY A 1 230 ? 18.201 6.810 -31.511 1.00 79.00 230 GLY A CA 1
ATOM 1854 C C . GLY A 1 230 ? 18.497 7.216 -32.951 1.00 79.00 230 GLY A C 1
ATOM 1855 O O . GLY A 1 230 ? 17.589 7.265 -33.776 1.00 79.00 230 GLY A O 1
ATOM 1856 N N . GLY A 1 231 ? 19.749 7.554 -33.269 1.00 77.44 231 GLY A N 1
ATOM 1857 C CA . GLY A 1 231 ? 20.102 8.060 -34.602 1.00 77.44 231 GLY A CA 1
ATOM 1858 C C . GLY A 1 231 ? 19.180 9.207 -35.053 1.00 77.44 231 GLY A C 1
ATOM 1859 O O . GLY A 1 231 ? 19.197 10.277 -34.449 1.00 77.44 231 GLY A O 1
ATOM 1860 N N . ASN A 1 232 ? 18.357 8.950 -36.080 1.00 73.81 232 ASN A N 1
ATOM 1861 C CA . ASN A 1 232 ? 17.455 9.922 -36.715 1.00 73.81 232 ASN A CA 1
ATOM 1862 C C . ASN A 1 232 ? 15.956 9.707 -36.415 1.00 73.81 232 ASN A C 1
ATOM 1864 O O . ASN A 1 232 ? 15.123 10.317 -37.085 1.00 73.81 232 ASN A O 1
ATOM 1868 N N . TRP A 1 233 ? 15.585 8.846 -35.460 1.00 81.31 233 TRP A N 1
ATOM 1869 C CA . TRP A 1 233 ? 14.178 8.602 -35.116 1.00 81.31 233 TRP A CA 1
ATOM 1870 C C . TRP A 1 233 ? 13.839 9.059 -33.694 1.00 81.31 233 TRP A C 1
ATOM 1872 O O . TRP A 1 233 ? 14.679 9.064 -32.788 1.00 81.31 233 TRP A O 1
ATOM 1882 N N . LEU A 1 234 ? 12.579 9.453 -33.518 1.00 79.00 234 LEU A N 1
ATOM 1883 C CA . LEU A 1 234 ? 11.988 9.841 -32.248 1.00 79.00 234 LEU A CA 1
ATOM 1884 C C . LEU A 1 234 ? 10.568 9.284 -32.190 1.00 79.00 234 LEU A C 1
ATOM 1886 O O . LEU A 1 234 ? 9.790 9.524 -33.108 1.00 79.00 234 LEU A O 1
ATOM 1890 N N . ASP A 1 235 ? 10.240 8.603 -31.100 1.00 82.12 235 ASP A N 1
ATOM 1891 C CA . ASP A 1 235 ? 8.905 8.070 -30.853 1.00 82.12 235 ASP A CA 1
ATOM 1892 C C . ASP A 1 235 ? 8.387 8.505 -29.474 1.00 82.12 235 ASP A C 1
ATOM 1894 O O . ASP A 1 235 ? 9.163 8.781 -28.543 1.00 82.12 235 ASP A O 1
ATOM 1898 N N . ALA A 1 236 ? 7.066 8.597 -29.356 1.00 80.31 236 ALA A N 1
ATOM 1899 C CA . ALA A 1 236 ? 6.376 8.954 -28.132 1.00 80.31 236 ALA A CA 1
ATOM 1900 C C . ALA A 1 236 ? 5.173 8.041 -27.895 1.00 80.31 236 ALA A C 1
ATOM 1902 O O . ALA A 1 236 ? 4.315 7.865 -28.755 1.00 80.31 236 ALA A O 1
ATOM 1903 N N . ALA A 1 237 ? 5.078 7.522 -26.676 1.00 84.69 237 ALA A N 1
ATOM 1904 C CA . ALA A 1 237 ? 3.977 6.670 -26.254 1.00 84.69 237 ALA A CA 1
ATOM 1905 C C . ALA A 1 237 ? 3.380 7.168 -24.939 1.00 84.69 237 ALA A C 1
ATOM 1907 O O . ALA A 1 237 ? 4.034 7.862 -24.150 1.00 84.69 237 ALA A O 1
ATOM 1908 N N . ILE A 1 238 ? 2.129 6.778 -24.706 1.00 85.81 238 ILE A N 1
ATOM 1909 C CA . ILE A 1 238 ? 1.429 7.018 -23.449 1.00 85.81 238 ILE A CA 1
ATOM 1910 C C . ILE A 1 238 ? 1.211 5.668 -22.775 1.00 85.81 238 ILE A C 1
ATOM 1912 O O . ILE A 1 238 ? 0.841 4.677 -23.407 1.00 85.81 238 ILE A O 1
ATOM 1916 N N . GLY A 1 239 ? 1.452 5.622 -21.473 1.00 87.19 239 GLY A N 1
ATOM 1917 C CA . GLY A 1 239 ? 1.301 4.414 -20.682 1.00 87.19 239 GLY A CA 1
ATOM 1918 C C . GLY A 1 239 ? 0.532 4.621 -19.390 1.00 87.19 239 GLY A C 1
ATOM 1919 O O . GLY A 1 239 ? 0.101 5.722 -19.046 1.00 87.19 239 GLY A O 1
ATOM 1920 N N . ARG A 1 240 ? 0.385 3.530 -18.648 1.00 88.75 240 ARG A N 1
ATOM 1921 C CA . ARG A 1 240 ? -0.095 3.522 -17.266 1.00 88.75 240 ARG A CA 1
ATOM 1922 C C . ARG A 1 240 ? 0.943 2.827 -16.408 1.00 88.75 240 ARG A C 1
ATOM 1924 O O . ARG A 1 240 ? 1.475 1.799 -16.815 1.00 88.75 240 ARG A O 1
ATOM 1931 N N . ALA A 1 241 ? 1.209 3.374 -15.230 1.00 89.75 241 ALA A N 1
ATOM 1932 C CA . ALA A 1 241 ? 2.023 2.718 -14.220 1.00 89.75 241 ALA A CA 1
ATOM 1933 C C . ALA A 1 241 ? 1.153 2.304 -13.033 1.00 89.75 241 ALA A C 1
ATOM 1935 O O . ALA A 1 241 ? 0.146 2.939 -12.731 1.00 89.75 241 ALA A O 1
ATOM 1936 N N . ALA A 1 242 ? 1.535 1.226 -12.365 1.00 88.38 242 ALA A N 1
ATOM 1937 C CA . ALA A 1 242 ? 0.928 0.798 -11.116 1.00 88.38 242 ALA A CA 1
ATOM 1938 C C . ALA A 1 242 ? 1.951 0.021 -10.291 1.00 88.38 242 ALA A C 1
ATOM 1940 O O . ALA A 1 242 ? 2.720 -0.770 -10.836 1.00 88.38 242 ALA A O 1
ATOM 1941 N N . PHE A 1 243 ? 1.928 0.200 -8.972 1.00 86.81 243 PHE A N 1
ATOM 1942 C CA . PHE A 1 243 ? 2.627 -0.714 -8.078 1.00 86.81 243 PHE A CA 1
ATOM 1943 C C . PHE A 1 243 ? 1.697 -1.839 -7.650 1.00 86.81 243 PHE A C 1
ATOM 1945 O O . PHE A 1 243 ? 0.587 -1.600 -7.175 1.00 86.81 243 PHE A O 1
ATOM 1952 N N . LYS A 1 244 ? 2.167 -3.073 -7.800 1.00 84.94 244 LYS A N 1
ATOM 1953 C CA . LYS A 1 244 ? 1.459 -4.272 -7.365 1.00 84.94 244 LYS A CA 1
ATOM 1954 C C . LYS A 1 244 ? 2.467 -5.259 -6.799 1.00 84.94 244 LYS A C 1
ATOM 1956 O O . LYS A 1 244 ? 3.497 -5.505 -7.415 1.00 84.94 244 LYS A O 1
ATOM 1961 N N . ASP A 1 245 ? 2.187 -5.781 -5.608 1.00 84.75 245 ASP A N 1
ATOM 1962 C CA . ASP A 1 245 ? 3.003 -6.813 -4.956 1.00 84.75 245 ASP A CA 1
ATOM 1963 C C . ASP A 1 245 ? 4.505 -6.452 -4.877 1.00 84.75 245 ASP A C 1
ATOM 1965 O O . ASP A 1 245 ? 5.381 -7.286 -5.091 1.00 84.75 245 ASP A O 1
ATOM 1969 N N . GLY A 1 246 ? 4.808 -5.174 -4.607 1.00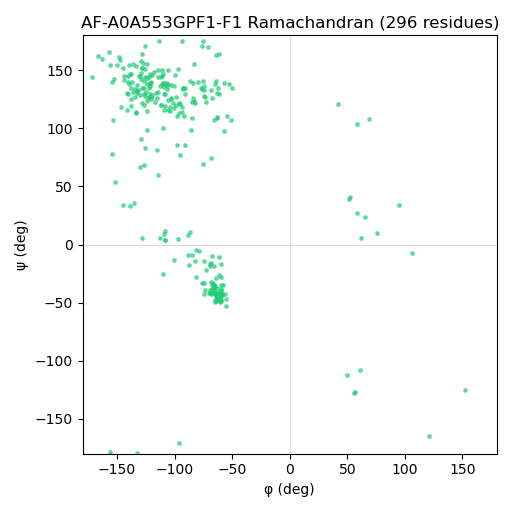 83.69 246 GLY A N 1
ATOM 1970 C CA . GLY A 1 246 ? 6.183 -4.662 -4.513 1.00 83.69 246 GLY A CA 1
ATOM 1971 C C . GLY A 1 246 ? 6.900 -4.466 -5.856 1.00 83.69 246 GLY A C 1
ATOM 1972 O O . GLY A 1 246 ? 8.100 -4.202 -5.869 1.00 83.69 246 GLY A O 1
ATOM 1973 N N . LYS A 1 247 ? 6.188 -4.578 -6.981 1.00 91.81 247 LYS A N 1
ATOM 1974 C CA . LYS A 1 247 ? 6.715 -4.393 -8.337 1.00 91.81 247 LYS A CA 1
ATOM 1975 C C . LYS A 1 247 ? 6.082 -3.183 -9.007 1.00 91.81 247 LYS A C 1
ATOM 1977 O O . LYS A 1 247 ? 4.893 -2.928 -8.822 1.00 91.81 247 LYS A O 1
ATOM 1982 N N . LEU A 1 248 ? 6.859 -2.469 -9.816 1.00 92.31 248 LEU A N 1
ATOM 1983 C CA . LEU A 1 248 ? 6.352 -1.404 -10.678 1.00 92.31 248 LEU A CA 1
ATOM 1984 C C . LEU A 1 248 ? 6.000 -2.003 -12.038 1.00 92.31 248 LEU A C 1
ATOM 1986 O O . LEU A 1 248 ? 6.879 -2.393 -12.801 1.00 92.31 248 LEU A O 1
ATOM 1990 N N . HIS A 1 249 ? 4.710 -2.057 -12.329 1.00 92.88 249 HIS A N 1
ATOM 1991 C CA . HIS A 1 249 ? 4.175 -2.440 -13.623 1.00 92.88 249 HIS A CA 1
ATOM 1992 C C . HIS A 1 249 ? 3.973 -1.194 -14.470 1.00 92.88 249 HIS A C 1
ATOM 1994 O O . HIS A 1 249 ? 3.410 -0.209 -13.992 1.00 92.88 249 HIS A O 1
ATOM 2000 N N . ILE A 1 250 ? 4.385 -1.248 -15.730 1.00 92.31 250 ILE A N 1
ATOM 2001 C CA . ILE A 1 250 ? 4.109 -0.203 -16.708 1.00 92.31 250 ILE A CA 1
ATOM 2002 C C . ILE A 1 250 ? 3.549 -0.860 -17.966 1.00 92.31 250 ILE A C 1
ATOM 2004 O O . ILE A 1 250 ? 4.127 -1.814 -18.477 1.00 92.31 250 ILE A O 1
ATOM 2008 N N . SER A 1 251 ? 2.416 -0.377 -18.463 1.00 90.50 251 SER A N 1
ATOM 2009 C CA . SER A 1 251 ? 1.860 -0.793 -19.751 1.00 90.50 251 SER A CA 1
ATOM 2010 C C . SER A 1 251 ? 1.778 0.378 -20.711 1.00 90.50 251 SER A C 1
ATOM 2012 O O . SER A 1 251 ? 1.592 1.523 -20.296 1.00 90.50 251 SER A O 1
ATOM 2014 N N . TYR A 1 252 ? 1.922 0.083 -21.999 1.00 88.31 252 TYR A N 1
ATOM 2015 C CA . TYR A 1 252 ? 2.093 1.080 -23.049 1.00 88.31 252 TYR A CA 1
ATOM 2016 C C . TYR A 1 252 ? 1.069 0.891 -24.150 1.00 88.31 252 TYR A C 1
ATOM 2018 O O . TYR A 1 252 ? 0.770 -0.236 -24.543 1.00 88.31 252 TYR A O 1
ATOM 2026 N N . ARG A 1 253 ? 0.563 2.006 -24.669 1.00 85.12 253 ARG A N 1
ATOM 2027 C CA . ARG A 1 253 ? -0.333 2.045 -25.822 1.00 85.12 253 ARG A CA 1
ATOM 2028 C C . ARG A 1 253 ? 0.215 3.041 -26.830 1.00 85.12 253 ARG A C 1
ATOM 2030 O O . ARG A 1 253 ? 0.748 4.086 -26.443 1.00 85.12 253 ARG A O 1
ATOM 2037 N N . ILE A 1 254 ? 0.081 2.714 -28.108 1.00 80.19 254 ILE A N 1
ATOM 2038 C CA . ILE A 1 254 ? 0.414 3.659 -29.174 1.00 80.19 254 ILE A CA 1
ATOM 2039 C C . ILE A 1 254 ? -0.763 4.620 -29.322 1.00 80.19 254 ILE A C 1
ATOM 2041 O O . ILE A 1 254 ? -1.922 4.223 -29.194 1.00 80.19 254 ILE A O 1
ATOM 2045 N N . VAL A 1 255 ? -0.464 5.901 -29.523 1.00 78.00 255 VAL A N 1
ATOM 2046 C CA . VAL A 1 255 ? -1.468 6.977 -29.529 1.00 78.00 255 VAL A CA 1
ATOM 2047 C C . VAL A 1 255 ? -2.526 6.764 -30.618 1.00 78.00 255 VAL A C 1
ATOM 2049 O O . VAL A 1 255 ? -3.698 7.060 -30.398 1.00 78.00 255 VAL A O 1
ATOM 2052 N N . ASP A 1 256 ? -2.130 6.217 -31.765 1.00 80.44 256 ASP A N 1
ATOM 2053 C CA . ASP A 1 256 ? -2.993 5.916 -32.911 1.00 80.44 256 ASP A CA 1
ATOM 2054 C C . ASP A 1 256 ? -3.756 4.582 -32.783 1.00 80.44 256 ASP A C 1
ATOM 2056 O O . ASP A 1 256 ? -4.731 4.360 -33.500 1.00 80.44 256 ASP A O 1
ATOM 2060 N N . LYS A 1 257 ? -3.359 3.711 -31.844 1.00 82.12 257 LYS A N 1
ATOM 2061 C CA . LYS A 1 257 ? -3.985 2.410 -31.557 1.00 82.12 257 LYS A CA 1
ATOM 2062 C C . LYS A 1 257 ? -4.267 2.261 -30.052 1.00 82.12 257 LYS A C 1
ATOM 2064 O O . LYS A 1 257 ? -3.678 1.404 -29.392 1.00 82.12 257 LYS A O 1
ATOM 2069 N N . PRO A 1 258 ? -5.185 3.058 -29.474 1.00 77.06 258 PRO A N 1
ATOM 2070 C CA . PRO A 1 258 ? -5.394 3.121 -28.023 1.00 77.06 258 PRO A CA 1
ATOM 2071 C C . PRO A 1 258 ? -5.937 1.823 -27.402 1.00 77.06 258 PRO A C 1
ATOM 2073 O O . PRO A 1 258 ? -5.818 1.634 -26.187 1.00 77.06 258 PRO A O 1
ATOM 2076 N N . ASP A 1 259 ? -6.519 0.935 -28.209 1.00 82.50 259 ASP A N 1
ATOM 2077 C CA . ASP A 1 259 ? -7.018 -0.376 -27.776 1.00 82.50 259 ASP A CA 1
ATOM 2078 C C . ASP A 1 259 ? -5.951 -1.474 -27.834 1.00 82.50 259 ASP A C 1
ATOM 2080 O O . ASP A 1 259 ? -6.158 -2.573 -27.317 1.00 82.50 259 ASP A O 1
ATOM 2084 N N . TRP A 1 260 ? -4.793 -1.177 -28.426 1.00 83.38 260 TRP A N 1
ATOM 2085 C CA . TRP A 1 260 ? -3.681 -2.104 -28.526 1.00 83.38 260 TRP A CA 1
ATOM 2086 C C . TRP A 1 260 ? -2.613 -1.772 -27.487 1.00 83.38 260 TRP A C 1
ATOM 2088 O O . TRP A 1 260 ? -2.071 -0.667 -27.421 1.00 83.38 260 TRP A O 1
ATOM 2098 N N . GLU A 1 261 ? -2.314 -2.751 -26.642 1.00 84.69 261 GLU A N 1
ATOM 2099 C CA . GLU A 1 261 ? -1.199 -2.664 -25.714 1.00 84.69 261 GLU A CA 1
ATOM 2100 C C . GLU A 1 261 ? 0.072 -3.101 -26.440 1.00 84.69 261 GLU A C 1
ATOM 2102 O O . GLU A 1 261 ? 0.228 -4.273 -26.755 1.00 84.69 261 GLU A O 1
ATOM 2107 N N . ALA A 1 262 ? 0.965 -2.156 -26.722 1.00 87.38 262 ALA A N 1
ATOM 2108 C CA . ALA A 1 262 ? 2.166 -2.415 -27.516 1.00 87.38 262 ALA A CA 1
ATOM 2109 C C . ALA A 1 262 ? 3.292 -3.045 -26.691 1.00 87.38 262 ALA A C 1
ATOM 2111 O O . ALA A 1 262 ? 4.142 -3.762 -27.216 1.00 87.38 262 ALA A O 1
ATOM 2112 N N . ARG A 1 263 ? 3.328 -2.765 -25.383 1.00 90.56 263 ARG A N 1
ATOM 2113 C CA . ARG A 1 263 ? 4.383 -3.263 -24.500 1.00 90.56 263 ARG A CA 1
ATOM 2114 C C . ARG A 1 263 ? 3.909 -3.322 -23.049 1.00 90.56 263 ARG A C 1
ATOM 2116 O O . ARG A 1 263 ? 3.057 -2.538 -22.616 1.00 90.56 263 ARG A O 1
ATOM 2123 N N . LYS A 1 264 ? 4.529 -4.208 -22.277 1.00 93.88 264 LYS A N 1
ATOM 2124 C CA . LYS A 1 264 ? 4.464 -4.257 -20.814 1.00 93.88 264 LYS A CA 1
ATOM 2125 C C . LYS A 1 264 ? 5.863 -4.348 -20.228 1.00 93.88 264 LYS A C 1
ATOM 2127 O O . LYS A 1 264 ? 6.728 -5.013 -20.784 1.00 93.88 264 LYS A O 1
ATOM 2132 N N . GLU A 1 265 ? 6.053 -3.708 -19.087 1.00 95.19 265 GLU A N 1
ATOM 2133 C CA . GLU A 1 265 ? 7.260 -3.760 -18.275 1.00 95.19 265 GLU A CA 1
ATOM 2134 C C . GLU A 1 265 ? 6.920 -4.037 -16.817 1.00 95.19 265 GLU A C 1
ATOM 2136 O O . GLU A 1 265 ? 5.912 -3.563 -16.289 1.00 95.19 265 GLU A O 1
ATOM 2141 N N . VAL A 1 266 ? 7.798 -4.780 -16.155 1.00 96.25 266 VAL A N 1
ATOM 2142 C CA . VAL A 1 266 ? 7.739 -5.069 -14.730 1.00 96.25 266 VAL A CA 1
ATOM 2143 C C . VAL A 1 266 ? 9.124 -4.855 -14.137 1.00 96.25 266 VAL A C 1
ATOM 2145 O O . VAL A 1 266 ? 10.062 -5.593 -14.430 1.00 96.25 266 VAL A O 1
ATOM 2148 N N . TYR A 1 267 ? 9.241 -3.857 -13.269 1.00 95.62 267 TYR A N 1
ATOM 2149 C CA . TYR A 1 267 ? 10.422 -3.635 -12.448 1.00 95.62 267 TYR A CA 1
ATOM 2150 C C . TYR A 1 267 ? 10.231 -4.327 -11.097 1.00 95.62 267 TYR A C 1
ATOM 2152 O O . TYR A 1 267 ? 9.325 -3.992 -10.330 1.00 95.62 267 TYR A O 1
ATOM 2160 N N . THR A 1 268 ? 11.105 -5.282 -10.802 1.00 95.62 268 THR A N 1
ATOM 2161 C CA . THR A 1 268 ? 11.213 -5.953 -9.506 1.00 95.62 268 THR A CA 1
ATOM 2162 C C . THR A 1 268 ? 12.414 -5.389 -8.755 1.00 95.62 268 THR A C 1
ATOM 2164 O O . THR A 1 268 ? 13.532 -5.395 -9.271 1.00 95.62 268 THR A O 1
ATOM 2167 N N . PHE A 1 269 ? 12.183 -4.909 -7.535 1.00 92.81 269 PHE A N 1
ATOM 2168 C CA . PHE A 1 269 ? 13.210 -4.324 -6.676 1.00 92.81 269 PHE A CA 1
ATOM 2169 C C . PHE A 1 269 ? 13.654 -5.366 -5.645 1.00 92.81 269 PHE A C 1
ATOM 2171 O O . PHE A 1 269 ? 12.850 -5.824 -4.835 1.00 92.81 269 PHE A O 1
ATOM 2178 N N . ASP A 1 270 ? 14.925 -5.752 -5.680 1.00 89.69 270 ASP A N 1
ATOM 2179 C CA . ASP A 1 270 ? 15.525 -6.656 -4.702 1.00 89.69 270 ASP A CA 1
ATOM 2180 C C . ASP A 1 270 ? 16.223 -5.836 -3.617 1.00 89.69 270 ASP A C 1
ATOM 2182 O O . ASP A 1 270 ? 17.164 -5.081 -3.887 1.00 89.69 270 ASP A O 1
ATOM 2186 N N . ASN A 1 271 ? 15.798 -6.024 -2.367 1.00 76.50 271 ASN A N 1
ATOM 2187 C CA . ASN A 1 271 ? 16.380 -5.349 -1.209 1.00 76.50 271 ASN A CA 1
ATOM 2188 C C . ASN A 1 271 ? 17.872 -5.675 -0.994 1.00 76.50 271 ASN A C 1
ATOM 2190 O O . ASN A 1 271 ? 18.534 -4.983 -0.222 1.00 76.50 271 ASN A O 1
ATOM 2194 N N . LYS A 1 272 ? 18.424 -6.663 -1.712 1.00 83.56 272 LYS A N 1
ATOM 2195 C CA . LYS A 1 272 ? 19.858 -6.988 -1.755 1.00 83.56 272 LYS A CA 1
ATOM 2196 C C . LYS A 1 272 ? 20.655 -6.189 -2.794 1.00 83.56 272 LYS A C 1
ATOM 2198 O O . LYS A 1 272 ? 21.814 -6.512 -3.044 1.00 83.56 272 LYS A O 1
ATOM 2203 N N . GLY A 1 273 ? 20.076 -5.147 -3.395 1.00 90.75 273 GLY A N 1
ATOM 2204 C CA . GLY A 1 273 ? 20.819 -4.224 -4.261 1.00 90.75 273 GLY A CA 1
ATOM 2205 C C . GLY A 1 273 ? 20.754 -4.559 -5.747 1.00 90.75 273 GLY A C 1
ATOM 2206 O O . GLY A 1 273 ? 21.732 -4.329 -6.458 1.00 90.75 273 GLY A O 1
ATOM 2207 N N . SER A 1 274 ? 19.634 -5.103 -6.232 1.00 94.94 274 SER A N 1
ATOM 2208 C CA . SER A 1 274 ? 19.408 -5.264 -7.673 1.00 94.94 274 SER A CA 1
ATOM 2209 C C . SER A 1 274 ? 18.024 -4.801 -8.113 1.00 94.94 274 SER A C 1
ATOM 2211 O O . SER A 1 274 ? 17.072 -4.787 -7.333 1.00 94.94 274 SER A O 1
ATOM 2213 N N . ILE A 1 275 ? 17.916 -4.399 -9.377 1.00 96.19 275 ILE A N 1
ATOM 2214 C CA . ILE A 1 275 ? 16.639 -4.118 -10.037 1.00 96.19 275 ILE A CA 1
ATOM 2215 C C . ILE A 1 275 ? 16.544 -5.057 -11.227 1.00 96.19 275 ILE A C 1
ATOM 2217 O O . ILE A 1 275 ? 17.448 -5.086 -12.050 1.00 96.19 275 ILE A O 1
ATOM 2221 N N . THR A 1 276 ? 15.462 -5.816 -11.339 1.00 96.81 276 THR A N 1
ATOM 2222 C CA . THR A 1 276 ? 15.187 -6.619 -12.534 1.00 96.81 276 THR A CA 1
ATOM 2223 C C . THR A 1 276 ? 14.071 -5.959 -13.325 1.00 96.81 276 THR A C 1
ATOM 2225 O O . THR A 1 276 ? 13.003 -5.718 -12.775 1.00 96.81 276 THR A O 1
ATOM 2228 N N . LEU A 1 277 ? 14.312 -5.669 -14.597 1.00 96.31 277 LEU A N 1
ATOM 2229 C CA . LEU A 1 277 ? 13.318 -5.206 -15.556 1.00 96.31 277 LEU A CA 1
ATOM 2230 C C . LEU A 1 277 ? 12.980 -6.349 -16.503 1.00 96.31 277 LEU A C 1
ATOM 2232 O O . LEU A 1 277 ? 13.829 -6.774 -17.278 1.00 96.31 277 LEU A O 1
ATOM 2236 N N . GLU A 1 278 ? 11.742 -6.812 -16.466 1.00 96.56 278 GLU A N 1
ATOM 2237 C CA . GLU A 1 278 ? 11.204 -7.764 -17.435 1.00 96.56 278 GLU A CA 1
ATOM 2238 C C . GLU A 1 278 ? 10.227 -7.027 -18.337 1.00 96.56 278 GLU A C 1
ATOM 2240 O O . GLU A 1 278 ? 9.425 -6.228 -17.850 1.00 96.56 278 GLU A O 1
ATOM 2245 N N . GLY A 1 279 ? 10.268 -7.277 -19.638 1.00 94.31 279 GLY A N 1
ATOM 2246 C CA . GLY A 1 279 ? 9.283 -6.695 -20.529 1.00 94.31 279 GLY A CA 1
ATOM 2247 C C . GLY A 1 279 ? 8.949 -7.551 -21.730 1.00 94.31 279 GLY A C 1
ATOM 2248 O O . GLY A 1 279 ? 9.671 -8.475 -22.107 1.00 94.31 279 GLY A O 1
ATOM 2249 N N . THR A 1 280 ? 7.805 -7.218 -22.308 1.00 93.81 280 THR A N 1
ATOM 2250 C CA . THR A 1 280 ? 7.211 -7.892 -23.456 1.00 93.81 280 THR A CA 1
ATOM 2251 C C . THR A 1 280 ? 6.742 -6.829 -24.431 1.00 93.81 280 THR A C 1
ATOM 2253 O O . THR A 1 280 ? 6.018 -5.917 -24.031 1.00 93.81 280 THR A O 1
ATOM 2256 N N . PHE A 1 281 ? 7.159 -6.935 -25.686 1.00 89.25 281 PHE A N 1
ATOM 2257 C CA . PHE A 1 281 ? 6.567 -6.215 -26.807 1.00 89.25 281 PHE A CA 1
ATOM 2258 C C . PHE A 1 281 ? 5.566 -7.148 -27.468 1.00 89.25 281 PHE A C 1
ATOM 2260 O O . PHE A 1 281 ? 5.935 -8.249 -27.885 1.00 89.25 281 PHE A O 1
ATOM 2267 N N . PHE A 1 282 ? 4.317 -6.708 -27.537 1.00 86.81 282 PHE A N 1
ATOM 2268 C CA . PHE A 1 282 ? 3.259 -7.477 -28.168 1.00 86.81 282 PHE A CA 1
ATOM 2269 C C . PHE A 1 282 ? 3.304 -7.217 -29.664 1.00 86.81 282 PHE A C 1
ATOM 2271 O O . PHE A 1 282 ? 3.309 -6.061 -30.088 1.00 86.81 282 PHE A O 1
ATOM 2278 N N . GLY A 1 283 ? 3.374 -8.288 -30.448 1.00 81.38 283 GLY A N 1
ATOM 2279 C CA . GLY A 1 283 ? 3.265 -8.183 -31.897 1.00 81.38 283 GLY A CA 1
ATOM 2280 C C . GLY A 1 283 ? 1.838 -7.834 -32.333 1.00 81.38 283 GLY A C 1
ATOM 2281 O O . GLY A 1 283 ? 0.891 -7.854 -31.533 1.00 81.38 283 GLY A O 1
ATOM 2282 N N . GLU A 1 284 ? 1.656 -7.512 -33.613 1.00 76.56 284 GLU A N 1
ATOM 2283 C CA . GLU A 1 284 ? 0.307 -7.474 -34.180 1.00 76.56 284 GLU A CA 1
ATOM 2284 C C . GLU A 1 284 ? -0.318 -8.881 -34.163 1.00 76.56 284 GLU A C 1
ATOM 2286 O O . GLU A 1 284 ? 0.352 -9.893 -33.959 1.00 76.56 284 GLU A O 1
ATOM 2291 N N . LYS A 1 285 ? -1.642 -8.978 -34.321 1.00 74.56 285 LYS A N 1
ATOM 2292 C CA . LYS A 1 285 ? -2.369 -10.245 -34.151 1.00 74.56 285 LYS A CA 1
ATOM 2293 C C . LYS A 1 285 ? -1.784 -11.359 -35.038 1.00 74.56 285 LYS A C 1
ATOM 2295 O O . LYS A 1 285 ? -1.995 -11.359 -36.246 1.00 74.56 285 LYS A O 1
ATOM 2300 N N . GLY A 1 286 ? -1.144 -12.349 -34.409 1.00 69.69 286 GLY A N 1
ATOM 2301 C CA . GLY A 1 286 ? -0.512 -13.493 -35.080 1.00 69.69 286 GLY A CA 1
ATOM 2302 C C . GLY A 1 286 ? 1.020 -13.442 -35.124 1.00 69.69 286 GLY A C 1
ATOM 2303 O O . GLY A 1 286 ? 1.636 -14.433 -35.509 1.00 69.69 286 GLY A O 1
ATOM 2304 N N . GLU A 1 287 ? 1.635 -12.339 -34.700 1.00 83.56 287 GLU A N 1
ATOM 2305 C CA . GLU A 1 287 ? 3.082 -12.220 -34.533 1.00 83.56 287 GLU A CA 1
ATOM 2306 C C . GLU A 1 287 ? 3.545 -12.780 -33.178 1.00 83.56 287 GLU A C 1
ATOM 2308 O O . GLU A 1 287 ? 2.781 -12.863 -32.214 1.00 83.56 287 GLU A O 1
ATOM 2313 N N . LYS A 1 288 ? 4.816 -13.196 -33.109 1.00 85.62 288 LYS A N 1
ATOM 2314 C CA . LYS A 1 288 ? 5.444 -13.669 -31.870 1.00 85.62 288 LYS A CA 1
ATOM 2315 C C . LYS A 1 288 ? 5.743 -12.472 -30.963 1.00 85.62 288 LYS A C 1
ATOM 2317 O O . LYS A 1 288 ? 6.355 -11.502 -31.404 1.00 85.62 288 LYS A O 1
ATOM 2322 N N . ASP A 1 289 ? 5.387 -12.586 -29.688 1.00 90.31 289 ASP A N 1
ATOM 2323 C CA . ASP A 1 289 ? 5.799 -11.623 -28.670 1.00 90.31 289 ASP A CA 1
ATOM 2324 C C . ASP A 1 289 ? 7.319 -11.645 -28.475 1.00 90.31 289 ASP A C 1
ATOM 2326 O O . ASP A 1 289 ? 7.943 -12.708 -28.387 1.00 90.31 289 ASP A O 1
ATOM 2330 N N . ASN A 1 290 ? 7.906 -10.459 -28.349 1.00 91.00 290 ASN A N 1
ATOM 2331 C CA . ASN A 1 290 ? 9.332 -10.304 -28.080 1.00 91.00 290 ASN A CA 1
ATOM 2332 C C . ASN A 1 290 ? 9.535 -10.003 -26.602 1.00 91.00 290 ASN A C 1
ATOM 2334 O O . ASN A 1 290 ? 8.815 -9.181 -26.031 1.00 91.00 290 ASN A O 1
ATOM 2338 N N . THR A 1 291 ? 10.516 -10.637 -25.968 1.00 93.75 291 THR A N 1
ATOM 2339 C CA . THR A 1 291 ? 10.714 -10.521 -24.517 1.00 93.75 291 THR A CA 1
ATOM 2340 C C . THR A 1 291 ? 12.133 -10.118 -24.164 1.00 93.75 291 THR A C 1
ATOM 2342 O O . THR A 1 291 ? 13.077 -10.308 -24.927 1.00 93.75 291 THR A O 1
ATOM 2345 N N . TYR A 1 292 ? 12.291 -9.518 -22.993 1.00 94.25 292 TYR A N 1
ATOM 2346 C CA . TYR A 1 292 ? 13.596 -9.188 -22.444 1.00 94.25 292 TYR A CA 1
ATOM 2347 C C . TYR A 1 292 ? 13.568 -9.217 -20.928 1.00 94.25 292 TYR A C 1
ATOM 2349 O O . TYR A 1 292 ? 12.537 -8.993 -20.288 1.00 94.25 292 TYR A O 1
ATOM 2357 N N . LYS A 1 293 ? 14.748 -9.453 -20.367 1.00 96.00 293 LYS A N 1
ATOM 2358 C CA . LYS A 1 293 ? 15.030 -9.384 -18.945 1.00 96.00 293 LYS A CA 1
ATOM 2359 C C . LYS A 1 293 ? 16.374 -8.704 -18.752 1.00 96.00 293 LYS A C 1
ATOM 2361 O O . LYS A 1 293 ? 17.396 -9.220 -19.188 1.00 96.00 293 LYS A O 1
ATOM 2366 N N . TYR A 1 294 ? 16.378 -7.582 -18.051 1.00 95.62 294 TYR A N 1
ATOM 2367 C CA . TYR A 1 294 ? 17.587 -6.862 -17.675 1.00 95.62 294 TYR A CA 1
ATOM 2368 C C . TYR A 1 294 ? 17.735 -6.875 -16.167 1.00 95.62 294 TYR A C 1
ATOM 2370 O O . TYR A 1 294 ? 16.829 -6.462 -15.445 1.00 95.62 294 TYR A O 1
ATOM 2378 N N . VAL A 1 295 ? 18.881 -7.332 -15.684 1.00 96.06 295 VAL A N 1
ATOM 2379 C CA . VAL A 1 295 ? 19.231 -7.238 -14.268 1.00 96.06 295 VAL A CA 1
ATOM 2380 C C . VAL A 1 295 ? 20.217 -6.098 -14.113 1.00 96.06 295 VAL A C 1
ATOM 2382 O O . VAL A 1 295 ? 21.241 -6.071 -14.783 1.00 96.06 295 VAL A O 1
ATOM 2385 N N . PHE A 1 296 ? 19.919 -5.153 -13.231 1.00 96.25 296 PHE A N 1
ATOM 2386 C CA . PHE A 1 296 ? 20.773 -4.015 -12.940 1.00 96.25 296 PHE A CA 1
ATOM 2387 C C . PHE A 1 296 ? 21.354 -4.088 -11.532 1.00 96.25 296 PHE A C 1
ATOM 2389 O O . PHE A 1 296 ? 20.683 -4.487 -10.576 1.00 96.25 296 PHE A O 1
ATOM 2396 N N . ARG A 1 297 ? 22.594 -3.621 -11.409 1.00 95.50 297 ARG A N 1
ATOM 2397 C CA . ARG A 1 297 ? 23.346 -3.444 -10.164 1.00 95.50 297 ARG A CA 1
ATOM 2398 C C . ARG A 1 297 ? 23.794 -1.985 -10.056 1.00 95.50 297 ARG A C 1
ATOM 2400 O O . ARG A 1 297 ? 23.866 -1.294 -11.071 1.00 95.50 297 ARG A O 1
ATOM 2407 N N . ARG A 1 298 ? 24.038 -1.506 -8.839 1.00 91.69 298 ARG A N 1
ATOM 2408 C CA . ARG A 1 298 ? 24.631 -0.175 -8.636 1.00 91.69 298 ARG A CA 1
ATOM 2409 C C . ARG A 1 298 ? 26.093 -0.168 -9.059 1.00 91.69 298 ARG A C 1
ATOM 2411 O O . ARG A 1 298 ? 26.779 -1.160 -8.737 1.00 91.69 298 ARG A O 1
#

pLDDT: mean 88.5, std 11.94, range [39.41, 98.75]

Foldseek 3Di:
DDDDDDDDDPPPPPPPPPDDDPVRVQLVVLVLQLQQCLLQLPLPSNCVQADQFQAAWEWEAAPPDIDIDGHNVRVSVVSNVVCVVVVDGHPDAFDKDDWDWDDDPFKIWIWIDRHPKIKIFIWGDDPPHIHTRYIYIYPVLRVVLVLLVVLLVVQADKWWWDQVPKDWFDPFAPGWPIKMWHWAADPFGIKIKMWTWGDGDPDIWIKIKIWDFGADPSRATDWIWMWMDTDPDIDIWIWHWDDDPQKIKIWTDHPVGRVDTQKIWIWHGDPVFKIKIKMWGDDPVPDDIIIIITIIGD

Sequence (298 aa):
MKTITIVLLMLISPAIMAQLSKDEAAIKQVIESETMYFMQRDFDKWQSTWMHSPIIYWAVVIPNQYMEHTSWESLSAMVKEEFKSNPQAITEYPEKGDYRFHVGKNSALVTFKEGDDSGTRMMIKDGKDWKIIQMTVVKKAEFKKEGTMGLLKWALGTWNMDASQSTVDMPWADSVAKQTCHFIKTATGFKIKSVFTNNHGDGQWHMWEVKELNVDQNNNFLPVFIKAGGGNWLDAAIGRAAFKDGKLHISYRIVDKPDWEARKEVYTFDNKGSITLEGTFFGEKGEKDNTYKYVFRR